Protein AF-A0A0D6LB68-F1 (afdb_monomer)

Solvent-accessible surface area (backbone atoms only — not comparable to full-atom values): 10910 Å² total; per-residue (Å²): 118,50,77,50,75,57,94,91,33,52,32,39,42,41,71,38,68,29,95,78,59,64,41,33,16,32,38,26,36,82,86,69,49,75,79,42,70,30,67,17,51,29,71,49,58,32,35,45,48,99,83,76,41,42,14,41,91,86,65,51,75,58,90,42,82,46,71,43,72,50,76,79,89,69,78,87,80,86,81,80,84,81,85,79,88,78,90,77,79,78,100,60,53,84,71,27,36,71,46,73,70,47,74,68,46,74,51,75,34,85,27,9,40,62,8,44,26,38,32,44,37,52,64,48,55,65,44,93,89,40,70,48,91,76,76,52,64,48,77,47,76,30,41,35,44,47,34,58,84,89,48,90,55,39,33,32,90,69,32,37,81,41,82,54,96,94,42,53,30,26,41,75,50,75,75,77,76,80,78,80,129

pLDDT: mean 79.81, std 14.64, range [41.25, 97.0]

Nearest PDB structures (foldseek):
  8j64-assembly1_B  TM=7.685E-01  e=1.206E+00  Toxoplasma gondii
  1szl-assembly1_A  TM=6.166E-01  e=9.249E-01  Rattus norvegicus
  6h04-as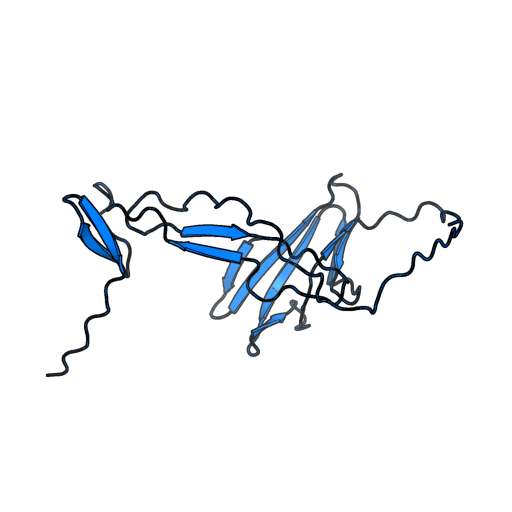sembly1_C  TM=5.044E-01  e=6.377E-01  Homo sapiens
  5fmw-assembly1_A  TM=4.327E-01  e=1.946E+00  Homo sapiens

Mean predicted aligned error: 15.72 Å

Radius of gyration: 23.84 Å; Cα contacts (8 Å, |Δi|>4): 335; chains: 1; bounding box: 72×43×62 Å

Foldseek 3Di:
DDWDDDPHKIKDKDKAFDPVLAFKKFKAALVRDTPWIDGGMTIFMWIQDPVRFTAGPVRHGGDGIDMDTDDDDDDDDDDDDPDDDDDDDDDDQVPWEKDDKDDKDPWPDQAQLPTKIKIFIDIPTPDSPHDYPDDRMDMDGDHFFFDDPPPPGRHDPQWDWDDDPNGTGTDGPPPPDPPPD

Structure (mmCIF, N/CA/C/O backbone):
data_AF-A0A0D6LB68-F1
#
_entry.id   AF-A0A0D6LB68-F1
#
loop_
_atom_site.group_PDB
_atom_site.id
_atom_site.type_symbol
_atom_site.label_atom_id
_atom_site.label_alt_id
_atom_site.label_comp_id
_atom_site.label_asym_id
_atom_site.label_entity_id
_atom_site.label_seq_id
_atom_site.pdbx_PDB_ins_code
_atom_site.Cartn_x
_atom_site.Cartn_y
_atom_site.Cartn_z
_atom_site.occupancy
_atom_site.B_iso_or_equiv
_atom_site.auth_seq_id
_atom_site.auth_comp_id
_atom_site.auth_asym_id
_atom_site.auth_atom_id
_atom_site.pdbx_PDB_model_num
ATOM 1 N N . MET A 1 1 ? 10.064 0.872 0.892 1.00 66.12 1 MET A N 1
ATOM 2 C CA . MET A 1 1 ? 9.041 1.622 0.140 1.00 66.12 1 MET A CA 1
ATOM 3 C C . MET A 1 1 ? 8.087 2.148 1.172 1.00 66.12 1 MET A C 1
ATOM 5 O O . MET A 1 1 ? 7.439 1.342 1.828 1.00 66.12 1 MET A O 1
ATOM 9 N N . ASP A 1 2 ? 8.050 3.463 1.317 1.00 70.12 2 ASP A N 1
ATOM 10 C CA . ASP A 1 2 ? 7.280 4.126 2.362 1.00 70.12 2 ASP A CA 1
ATOM 11 C C . ASP A 1 2 ? 6.237 5.029 1.710 1.00 70.12 2 ASP A C 1
ATOM 13 O O . ASP A 1 2 ? 6.533 5.732 0.744 1.00 70.12 2 ASP A O 1
ATOM 17 N N . THR A 1 3 ? 5.004 4.994 2.209 1.00 75.75 3 THR A N 1
ATOM 18 C CA . THR A 1 3 ? 3.913 5.852 1.729 1.00 75.75 3 THR A CA 1
ATOM 19 C C . THR A 1 3 ? 3.621 6.941 2.745 1.00 75.75 3 THR A C 1
ATOM 21 O O . THR A 1 3 ? 3.482 6.636 3.929 1.00 75.75 3 THR A O 1
ATOM 24 N N . TYR A 1 4 ? 3.473 8.186 2.300 1.00 66.81 4 TYR A N 1
ATOM 25 C CA . TYR A 1 4 ? 3.156 9.318 3.173 1.00 66.81 4 TYR A CA 1
ATOM 26 C C . TYR A 1 4 ? 2.249 10.332 2.470 1.00 66.81 4 TYR A C 1
ATOM 28 O O . TYR A 1 4 ? 2.187 10.377 1.243 1.00 66.81 4 TYR A O 1
ATOM 36 N N . PHE A 1 5 ? 1.542 11.150 3.249 1.00 77.12 5 PHE A N 1
ATOM 37 C CA . PHE A 1 5 ? 0.640 12.181 2.732 1.00 77.12 5 PHE A CA 1
ATOM 38 C C . PHE A 1 5 ? 1.271 13.567 2.863 1.00 77.12 5 PHE A C 1
ATOM 40 O O . PHE A 1 5 ? 1.880 13.878 3.885 1.00 77.12 5 PHE A O 1
ATOM 47 N N . THR A 1 6 ? 1.102 14.395 1.835 1.00 70.75 6 THR A N 1
ATOM 48 C CA . THR A 1 6 ? 1.373 15.840 1.878 1.00 70.75 6 THR A CA 1
ATOM 49 C C . THR A 1 6 ? 0.135 16.552 1.361 1.00 70.75 6 THR A C 1
ATOM 51 O O . THR A 1 6 ? -0.226 16.377 0.196 1.00 70.75 6 THR A O 1
ATOM 54 N N . ASP A 1 7 ? -0.530 17.311 2.228 1.00 77.38 7 ASP A N 1
ATOM 55 C CA . ASP A 1 7 ? -1.842 17.905 1.962 1.00 77.38 7 ASP A CA 1
ATOM 56 C C . ASP A 1 7 ? -2.870 16.845 1.516 1.00 77.38 7 ASP A C 1
ATOM 58 O O . ASP A 1 7 ? -3.251 15.983 2.309 1.00 77.38 7 ASP A O 1
ATOM 62 N N . LEU A 1 8 ? -3.300 16.881 0.251 1.00 71.75 8 LEU A N 1
ATOM 63 C CA . LEU A 1 8 ? -4.235 15.921 -0.352 1.00 71.75 8 LEU A CA 1
ATOM 64 C C . LEU A 1 8 ? -3.544 14.868 -1.235 1.00 71.75 8 LEU A C 1
ATOM 66 O O . LEU A 1 8 ? -4.206 13.967 -1.751 1.00 71.75 8 LEU A O 1
ATOM 70 N N . CYS A 1 9 ? -2.225 14.954 -1.411 1.00 70.75 9 CYS A N 1
ATOM 71 C CA . CYS A 1 9 ? -1.473 14.061 -2.283 1.00 70.75 9 CYS A CA 1
ATOM 72 C C . CYS A 1 9 ? -0.900 12.878 -1.499 1.00 70.75 9 CYS A C 1
ATOM 74 O O . CYS A 1 9 ? -0.235 13.047 -0.472 1.00 70.75 9 CYS A O 1
ATOM 76 N N . ILE A 1 10 ? -1.109 11.667 -2.021 1.00 82.88 10 ILE A N 1
ATOM 77 C CA . ILE A 1 10 ? -0.374 10.480 -1.584 1.00 82.88 10 ILE A CA 1
ATOM 78 C C . ILE A 1 10 ? 0.974 10.430 -2.303 1.00 82.88 10 ILE A C 1
ATOM 80 O O . ILE A 1 10 ? 1.056 10.610 -3.520 1.00 82.88 10 ILE A O 1
ATOM 84 N N . ASN A 1 11 ? 2.029 10.171 -1.540 1.00 82.88 11 ASN A N 1
ATOM 85 C CA . ASN A 1 11 ? 3.384 10.020 -2.037 1.00 82.88 11 ASN A CA 1
ATOM 86 C C . ASN A 1 11 ? 3.916 8.629 -1.711 1.00 82.88 11 ASN A C 1
ATOM 88 O O . ASN A 1 11 ? 3.574 8.032 -0.687 1.00 82.88 11 ASN A O 1
ATOM 92 N N . VAL A 1 12 ? 4.797 8.143 -2.575 1.00 88.38 12 VAL A N 1
ATOM 93 C CA . VAL A 1 12 ? 5.530 6.891 -2.418 1.00 88.38 12 VAL A CA 1
ATOM 94 C C . VAL A 1 12 ? 7.014 7.205 -2.520 1.00 88.38 12 VAL A C 1
ATOM 96 O O . VAL A 1 12 ? 7.481 7.622 -3.577 1.00 88.38 12 VAL A O 1
ATOM 99 N N . ALA A 1 13 ? 7.761 6.954 -1.450 1.00 87.31 13 ALA A N 1
ATOM 100 C CA . ALA A 1 13 ? 9.215 6.939 -1.463 1.00 87.31 13 ALA A CA 1
ATOM 101 C C . ALA A 1 13 ? 9.719 5.540 -1.841 1.00 87.31 13 ALA A C 1
ATOM 103 O O . ALA A 1 13 ? 9.495 4.546 -1.136 1.00 87.31 13 ALA A O 1
ATOM 104 N N . LEU A 1 14 ? 10.412 5.470 -2.970 1.00 89.81 14 LEU A N 1
ATOM 105 C CA . LEU A 1 14 ? 11.081 4.283 -3.479 1.00 89.81 14 LEU A CA 1
ATOM 106 C C . LEU A 1 14 ? 12.570 4.396 -3.196 1.00 89.81 14 LEU A C 1
ATOM 108 O O . LEU A 1 14 ? 13.168 5.441 -3.437 1.00 89.81 14 LEU A O 1
ATOM 112 N N . SER A 1 15 ? 13.161 3.300 -2.738 1.00 91.31 15 SER A N 1
ATOM 113 C CA . SER A 1 15 ? 14.603 3.130 -2.635 1.00 91.31 15 SER A CA 1
ATOM 114 C C . SER A 1 15 ? 15.004 1.866 -3.387 1.00 91.31 15 SER A C 1
ATOM 116 O O . SER A 1 15 ? 14.350 0.827 -3.290 1.00 91.31 15 SER A O 1
ATOM 118 N N . CYS A 1 16 ? 16.060 1.976 -4.180 1.00 88.44 16 CYS A N 1
ATOM 119 C CA . CYS A 1 16 ? 16.649 0.892 -4.951 1.00 88.44 16 CYS A CA 1
ATOM 120 C C . CYS A 1 16 ? 18.121 0.823 -4.574 1.00 88.44 16 CYS A C 1
ATOM 122 O O . CYS A 1 16 ? 18.837 1.805 -4.751 1.00 88.44 16 CYS A O 1
ATOM 124 N N . SER A 1 17 ? 18.554 -0.300 -4.008 1.00 91.06 17 SER A N 1
ATOM 125 C CA . SER A 1 17 ? 19.911 -0.473 -3.496 1.00 91.06 17 SER A CA 1
ATOM 126 C C . SER A 1 17 ? 20.609 -1.671 -4.129 1.00 91.06 17 SER A C 1
ATOM 128 O O . SER A 1 17 ? 20.005 -2.715 -4.378 1.00 91.06 17 SER A O 1
ATOM 130 N N . ALA A 1 18 ? 21.902 -1.504 -4.394 1.00 85.06 18 ALA A N 1
ATOM 131 C CA . ALA A 1 18 ? 22.758 -2.541 -4.931 1.00 85.06 18 ALA A CA 1
ATOM 132 C C . ALA A 1 18 ? 23.044 -3.585 -3.837 1.00 85.06 18 ALA A C 1
ATOM 134 O O . ALA A 1 18 ? 23.372 -3.198 -2.709 1.00 85.06 18 ALA A O 1
ATOM 135 N N . PRO A 1 19 ? 22.992 -4.895 -4.140 1.00 82.38 19 PRO A N 1
ATOM 136 C CA . PRO A 1 19 ? 23.312 -5.938 -3.163 1.00 82.38 19 PRO A CA 1
ATOM 137 C C . PRO A 1 19 ? 24.737 -5.837 -2.598 1.00 82.38 19 PRO A C 1
ATOM 139 O O . PRO A 1 19 ? 24.967 -6.143 -1.431 1.00 82.38 19 PRO A O 1
ATOM 142 N N . ASP A 1 20 ? 25.685 -5.387 -3.420 1.00 82.00 20 ASP A N 1
ATOM 143 C CA . ASP A 1 20 ? 27.101 -5.215 -3.080 1.00 82.00 20 ASP A CA 1
ATOM 144 C C . ASP A 1 20 ? 27.412 -3.851 -2.439 1.00 82.00 20 ASP A C 1
ATOM 146 O O . ASP A 1 20 ? 28.535 -3.619 -1.999 1.00 82.00 20 ASP A O 1
ATOM 150 N N . LYS A 1 21 ? 26.421 -2.949 -2.366 1.00 81.31 21 LYS A N 1
ATOM 151 C CA . LYS A 1 21 ? 26.555 -1.557 -1.902 1.00 81.31 21 LYS A CA 1
ATOM 152 C C . LYS A 1 21 ? 27.603 -0.732 -2.660 1.00 81.31 21 LYS A C 1
ATOM 154 O O . LYS A 1 21 ? 27.998 0.326 -2.177 1.00 81.31 21 LYS A O 1
ATOM 159 N N . THR A 1 22 ? 28.055 -1.198 -3.819 1.00 78.50 22 THR A N 1
ATOM 160 C CA . THR A 1 22 ? 29.119 -0.551 -4.600 1.00 78.50 22 THR A CA 1
ATOM 161 C C . THR A 1 22 ? 28.740 -0.347 -6.053 1.00 78.50 22 THR A C 1
ATOM 163 O O . THR A 1 22 ? 29.232 0.594 -6.669 1.00 78.50 22 THR A O 1
ATOM 166 N N . SER A 1 23 ? 27.867 -1.189 -6.601 1.00 81.25 23 SER A N 1
ATOM 167 C CA . SER A 1 23 ? 27.424 -1.046 -7.979 1.00 81.25 23 SER A CA 1
ATOM 168 C C . SER A 1 23 ? 26.472 0.135 -8.147 1.00 81.25 23 SER A C 1
ATOM 170 O O . SER A 1 23 ? 25.710 0.494 -7.242 1.00 81.25 23 SER A O 1
ATOM 172 N N . ASP A 1 24 ? 26.504 0.728 -9.336 1.00 89.31 24 ASP A N 1
ATOM 173 C CA . ASP A 1 24 ? 25.545 1.751 -9.726 1.00 89.31 24 ASP A CA 1
ATOM 174 C C . ASP A 1 24 ? 24.155 1.128 -9.866 1.00 89.31 24 ASP A C 1
ATOM 176 O O . ASP A 1 24 ? 23.997 -0.008 -10.317 1.00 89.31 24 ASP A O 1
ATOM 180 N N . VAL A 1 25 ? 23.129 1.872 -9.468 1.00 90.94 25 VAL A N 1
ATOM 181 C CA . VAL A 1 25 ? 21.735 1.432 -9.513 1.00 90.94 25 VAL A CA 1
ATOM 182 C C . VAL A 1 25 ? 20.864 2.442 -10.222 1.00 90.94 25 VAL A C 1
ATOM 184 O O . VAL A 1 25 ? 21.068 3.652 -10.122 1.00 90.94 25 VAL A O 1
ATOM 187 N N . ALA A 1 26 ? 19.854 1.926 -10.912 1.00 91.88 26 ALA A N 1
ATOM 188 C CA . ALA A 1 26 ? 18.857 2.713 -11.604 1.00 91.88 26 ALA A CA 1
ATOM 189 C C . ALA A 1 26 ? 17.444 2.258 -11.261 1.00 91.88 26 ALA A C 1
ATOM 191 O O . ALA A 1 26 ? 17.146 1.066 -11.178 1.00 91.88 26 ALA A O 1
ATOM 192 N N . LEU A 1 27 ? 16.559 3.240 -11.151 1.00 90.06 27 LEU A N 1
ATOM 193 C CA . LEU A 1 27 ? 15.126 3.041 -11.270 1.00 90.06 27 LEU A CA 1
ATOM 194 C C . LEU A 1 27 ? 14.743 3.281 -12.726 1.00 90.06 27 LEU A C 1
ATOM 196 O O . LEU A 1 27 ? 14.977 4.366 -13.256 1.00 90.06 27 LEU A O 1
ATOM 200 N N . VAL A 1 28 ? 14.172 2.267 -13.366 1.00 89.69 28 VAL A N 1
ATOM 201 C CA . VAL A 1 28 ? 13.772 2.303 -14.777 1.00 89.69 28 VAL A CA 1
ATOM 202 C C . VAL A 1 28 ? 12.283 2.031 -14.926 1.00 89.69 28 VAL A C 1
ATOM 204 O O . VAL A 1 28 ? 11.701 1.295 -14.125 1.00 89.69 28 VAL A O 1
ATOM 207 N N . ASN A 1 29 ? 11.667 2.623 -15.947 1.00 83.62 29 ASN A N 1
ATOM 208 C CA . ASN A 1 29 ? 10.275 2.337 -16.292 1.00 83.62 29 ASN A CA 1
ATOM 209 C C . ASN A 1 29 ? 10.135 1.169 -17.290 1.00 83.62 29 ASN A C 1
ATOM 211 O O . ASN A 1 29 ? 11.129 0.613 -17.757 1.00 83.62 29 ASN A O 1
ATOM 215 N N . SER A 1 30 ? 8.894 0.807 -17.640 1.00 77.88 30 SER A N 1
ATOM 216 C CA . SER A 1 30 ? 8.569 -0.225 -18.652 1.00 77.88 30 SER A CA 1
ATOM 217 C C . SER A 1 30 ? 9.174 0.049 -20.031 1.00 77.88 30 SER A C 1
ATOM 219 O O . SER A 1 30 ? 9.420 -0.887 -20.786 1.00 77.88 30 SER A O 1
ATOM 221 N N . HIS A 1 31 ? 9.424 1.318 -20.353 1.00 75.06 31 HIS A N 1
ATOM 222 C CA . HIS A 1 31 ? 9.964 1.772 -21.632 1.00 75.06 31 HIS A CA 1
ATOM 223 C C . HIS A 1 31 ? 11.502 1.808 -21.642 1.00 75.06 31 HIS A C 1
ATOM 225 O O . HIS A 1 31 ? 12.100 2.252 -22.619 1.00 75.06 31 HIS A O 1
ATOM 231 N N . GLY A 1 32 ? 12.152 1.381 -20.552 1.00 70.88 32 GLY A N 1
ATOM 232 C CA . GLY A 1 32 ? 13.608 1.417 -20.407 1.00 70.88 32 GLY A CA 1
ATOM 233 C C . GLY A 1 32 ? 14.177 2.808 -20.113 1.00 70.88 32 GLY A C 1
ATOM 234 O O . GLY A 1 32 ? 15.391 2.986 -20.149 1.00 70.88 32 GLY A O 1
ATOM 235 N N . ALA A 1 33 ? 13.338 3.801 -19.807 1.00 79.88 33 ALA A N 1
ATOM 236 C CA . ALA A 1 33 ? 13.806 5.123 -19.414 1.00 79.88 33 ALA A CA 1
ATOM 237 C C . ALA A 1 33 ? 14.323 5.099 -17.971 1.00 79.88 33 ALA A C 1
ATOM 239 O O . ALA A 1 33 ? 13.637 4.628 -17.060 1.00 79.88 33 ALA A O 1
ATOM 240 N N . HIS A 1 34 ? 15.516 5.654 -17.762 1.00 84.50 34 HIS A N 1
ATOM 241 C CA . HIS A 1 34 ? 16.101 5.845 -16.439 1.00 84.50 34 HIS A CA 1
ATOM 242 C C . HIS A 1 34 ? 15.419 7.024 -15.737 1.00 84.50 34 HIS A C 1
ATOM 244 O O . HIS A 1 34 ? 15.579 8.174 -16.137 1.00 84.50 34 HIS A O 1
ATOM 250 N N . LEU A 1 35 ? 14.651 6.730 -14.690 1.00 88.56 35 LEU A N 1
ATOM 251 C CA . LEU A 1 35 ? 13.940 7.721 -13.881 1.00 88.56 35 LEU A CA 1
ATOM 252 C C . LEU A 1 35 ? 14.845 8.339 -12.811 1.00 88.56 35 LEU A C 1
ATOM 254 O O . LEU A 1 35 ? 14.721 9.520 -12.501 1.00 88.56 35 LEU A O 1
ATOM 258 N N . ALA A 1 36 ? 15.747 7.539 -12.242 1.00 89.38 36 ALA A N 1
ATOM 259 C CA . ALA A 1 36 ? 16.767 7.990 -11.302 1.00 89.38 36 ALA A CA 1
ATOM 260 C C . ALA A 1 36 ? 17.961 7.029 -11.331 1.00 89.38 36 ALA A C 1
ATOM 262 O O . ALA A 1 36 ? 17.770 5.825 -11.509 1.00 89.38 36 ALA A O 1
ATOM 263 N N . MET A 1 37 ? 19.177 7.543 -11.127 1.00 89.81 37 MET A N 1
ATOM 264 C CA . MET A 1 37 ? 20.397 6.734 -11.022 1.00 89.81 37 MET A CA 1
ATOM 265 C C . MET A 1 37 ? 21.317 7.275 -9.929 1.00 89.81 37 MET A C 1
ATOM 267 O O . MET A 1 37 ? 21.443 8.490 -9.784 1.00 89.81 37 MET A O 1
ATOM 271 N N . ALA A 1 38 ? 21.963 6.384 -9.181 1.00 88.81 38 ALA A N 1
ATOM 272 C CA . ALA A 1 38 ? 22.982 6.743 -8.197 1.00 88.81 38 ALA A CA 1
ATOM 273 C C . ALA A 1 38 ? 23.911 5.557 -7.905 1.00 88.81 38 ALA A C 1
ATOM 275 O O . ALA A 1 38 ? 23.562 4.403 -8.159 1.00 88.81 38 ALA A O 1
ATOM 276 N N . ALA A 1 39 ? 25.074 5.841 -7.321 1.00 88.75 39 ALA A N 1
ATOM 277 C CA . ALA A 1 39 ? 25.959 4.808 -6.799 1.00 88.75 39 ALA A CA 1
ATOM 278 C C . ALA A 1 39 ? 25.347 4.171 -5.544 1.00 88.75 39 ALA A C 1
ATOM 280 O O . ALA A 1 39 ? 24.904 4.886 -4.643 1.00 88.75 39 ALA A O 1
ATOM 281 N N . ALA A 1 40 ? 25.362 2.837 -5.471 1.00 86.62 40 ALA A N 1
ATOM 282 C CA . ALA A 1 40 ? 24.914 2.007 -4.350 1.00 86.62 40 ALA A CA 1
ATOM 283 C C . ALA A 1 40 ? 23.426 2.083 -3.975 1.00 86.62 40 ALA A C 1
ATOM 285 O O . ALA A 1 40 ? 22.817 1.049 -3.717 1.00 86.62 40 ALA A O 1
ATOM 286 N N . THR A 1 41 ? 22.819 3.262 -3.857 1.00 90.31 41 THR A N 1
ATOM 28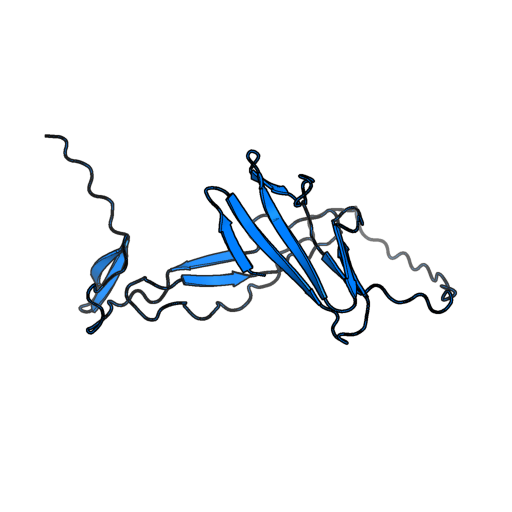7 C CA . THR A 1 41 ? 21.398 3.425 -3.527 1.00 90.31 41 THR A CA 1
ATOM 288 C C . THR A 1 41 ? 20.832 4.668 -4.190 1.00 90.31 41 THR A C 1
ATOM 290 O O . THR A 1 41 ? 21.375 5.758 -4.039 1.00 90.31 41 THR A O 1
ATOM 293 N N . VAL A 1 42 ? 19.702 4.509 -4.875 1.00 93.69 42 VAL A N 1
ATOM 294 C CA . VAL A 1 42 ? 18.942 5.601 -5.478 1.00 93.69 42 VAL A CA 1
ATOM 295 C C . VAL A 1 42 ? 17.552 5.684 -4.861 1.00 93.69 42 VAL A C 1
ATOM 297 O O . VAL A 1 42 ? 16.891 4.663 -4.658 1.00 93.69 42 VAL A O 1
ATOM 300 N N . ASN A 1 43 ? 17.107 6.909 -4.587 1.00 92.38 43 ASN A N 1
ATOM 301 C CA . ASN A 1 43 ? 15.778 7.191 -4.061 1.00 92.38 43 ASN A CA 1
ATOM 302 C C . ASN A 1 43 ? 14.957 7.977 -5.088 1.00 92.38 43 ASN A C 1
ATOM 304 O O . ASN A 1 43 ? 15.482 8.871 -5.750 1.00 92.38 43 ASN A O 1
ATOM 308 N N . LEU A 1 44 ? 13.667 7.668 -5.192 1.00 91.69 44 LEU A N 1
ATOM 309 C CA . LEU A 1 44 ? 12.713 8.391 -6.030 1.00 91.69 44 LEU A CA 1
ATOM 310 C C . LEU A 1 44 ? 11.385 8.519 -5.294 1.00 91.69 44 LEU A C 1
ATOM 312 O O . LEU A 1 44 ? 10.834 7.522 -4.830 1.00 91.69 44 LEU A O 1
ATOM 316 N N . THR A 1 45 ? 10.851 9.733 -5.236 1.00 91.06 45 THR A N 1
ATOM 317 C CA . THR A 1 45 ? 9.495 9.969 -4.744 1.00 91.06 45 THR A CA 1
ATOM 318 C C . THR A 1 45 ? 8.547 10.098 -5.924 1.00 91.06 45 THR A C 1
ATOM 320 O O . THR A 1 45 ? 8.791 10.897 -6.830 1.00 91.06 45 THR A O 1
ATOM 323 N N . LEU A 1 46 ? 7.461 9.329 -5.894 1.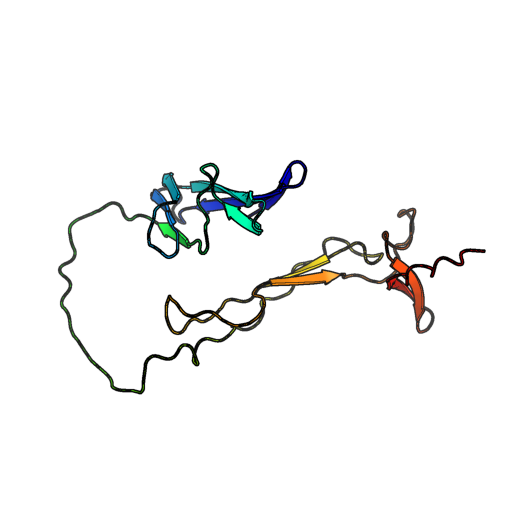00 91.88 46 LEU A N 1
ATOM 324 C CA . LEU A 1 46 ? 6.320 9.527 -6.778 1.00 91.88 46 LEU A CA 1
ATOM 325 C C . LEU A 1 46 ? 5.181 10.185 -6.016 1.00 91.88 46 LEU A C 1
ATOM 327 O O . LEU A 1 46 ? 4.905 9.810 -4.876 1.00 91.88 46 LEU A O 1
ATOM 331 N N . SER A 1 47 ? 4.484 11.096 -6.678 1.00 90.50 47 SER A N 1
ATOM 332 C CA . SER A 1 47 ? 3.293 11.758 -6.149 1.00 90.50 47 SER A CA 1
ATOM 333 C C . SER A 1 47 ? 2.086 11.401 -7.008 1.00 90.50 47 SER A C 1
ATOM 335 O O . SER A 1 47 ? 2.213 11.231 -8.218 1.00 90.50 47 SER A O 1
ATOM 337 N N . CYS A 1 48 ? 0.910 11.268 -6.402 1.00 84.25 48 CYS A N 1
ATOM 338 C CA . CYS A 1 48 ? -0.334 11.151 -7.157 1.00 84.25 48 CYS A CA 1
ATOM 339 C C . CYS A 1 48 ? -0.756 12.526 -7.690 1.00 84.25 48 CYS A C 1
ATOM 341 O O . CYS A 1 48 ? -0.813 13.485 -6.923 1.00 84.25 48 CYS A O 1
ATOM 343 N N . ASN A 1 49 ? -1.076 12.620 -8.981 1.00 82.50 49 ASN A N 1
ATOM 344 C CA . ASN A 1 49 ? -1.641 13.834 -9.579 1.00 82.50 49 ASN A CA 1
ATOM 345 C C . ASN A 1 49 ? -3.184 13.815 -9.629 1.00 82.50 49 ASN A C 1
ATOM 347 O O . ASN A 1 49 ? -3.815 12.806 -9.308 1.00 82.50 49 ASN A O 1
ATOM 351 N N . ASP A 1 50 ? -3.786 14.904 -10.121 1.00 81.31 50 ASP A N 1
ATOM 352 C CA . ASP A 1 50 ? -5.248 15.075 -10.263 1.00 81.31 50 ASP A CA 1
ATOM 353 C C . ASP A 1 50 ? -5.921 14.043 -11.184 1.00 81.31 50 ASP A C 1
ATOM 355 O O . ASP A 1 50 ? -7.140 13.883 -11.174 1.00 81.31 50 ASP A O 1
ATOM 359 N N . LYS A 1 51 ? -5.136 13.332 -12.002 1.00 77.19 51 LYS A N 1
ATOM 360 C CA . LYS A 1 51 ? -5.606 12.269 -12.903 1.00 77.19 51 LYS A CA 1
ATOM 361 C C . LYS A 1 51 ? -5.417 10.869 -12.312 1.00 77.19 51 LYS A C 1
ATOM 363 O O . LYS A 1 51 ? -5.549 9.891 -13.041 1.00 77.19 51 LYS A O 1
ATOM 368 N N . ALA A 1 52 ? -5.107 10.774 -11.018 1.00 78.94 52 ALA A N 1
ATOM 369 C CA . ALA A 1 52 ? -4.826 9.528 -10.310 1.00 78.94 52 ALA A CA 1
ATOM 370 C C . ALA A 1 52 ? -3.643 8.723 -10.890 1.00 78.94 52 ALA A C 1
ATOM 372 O O . ALA A 1 52 ? -3.606 7.497 -10.785 1.00 78.94 52 ALA A O 1
ATOM 373 N N . TYR A 1 53 ? -2.658 9.406 -11.487 1.00 83.62 53 TYR A N 1
ATOM 374 C CA . TYR A 1 53 ? -1.410 8.793 -11.941 1.00 83.62 53 TYR A CA 1
ATOM 375 C C . TYR A 1 53 ? -0.280 9.034 -10.947 1.00 83.62 53 TYR A C 1
ATOM 377 O O . TYR A 1 53 ? -0.146 10.131 -10.400 1.00 83.62 53 TYR A O 1
ATOM 385 N N . TRP A 1 54 ? 0.581 8.028 -10.789 1.00 87.81 54 TRP A N 1
ATOM 386 C CA . TRP A 1 54 ? 1.886 8.210 -10.167 1.00 87.81 54 TRP A CA 1
ATOM 387 C C . TRP A 1 54 ? 2.773 9.014 -11.105 1.00 87.81 54 TRP A C 1
ATOM 389 O O . TRP A 1 54 ? 3.016 8.600 -12.238 1.00 87.81 54 TRP A O 1
ATOM 399 N N . VAL A 1 55 ? 3.250 10.161 -10.636 1.00 90.44 55 VAL A N 1
ATOM 400 C CA . VAL A 1 55 ? 4.153 11.026 -11.388 1.00 90.44 55 VAL A CA 1
ATOM 401 C C . VAL A 1 55 ? 5.467 11.234 -10.652 1.00 90.44 55 VAL A C 1
ATOM 403 O O . VAL A 1 55 ? 5.512 11.234 -9.423 1.00 90.44 55 VAL A O 1
ATOM 406 N N . THR A 1 56 ? 6.544 11.425 -11.410 1.00 88.94 56 THR A N 1
ATOM 407 C CA . THR A 1 56 ? 7.817 11.928 -10.878 1.00 88.94 56 THR A CA 1
ATOM 408 C C . TH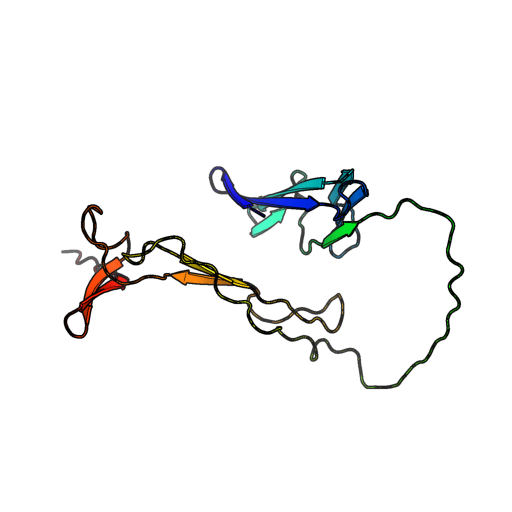R A 1 56 ? 7.674 13.378 -10.404 1.00 88.94 56 THR A C 1
ATOM 410 O O . THR A 1 56 ? 6.694 14.057 -10.715 1.00 88.94 56 THR A O 1
ATOM 413 N N . SER A 1 57 ? 8.700 13.910 -9.732 1.00 83.06 57 SER A N 1
ATOM 414 C CA . SER A 1 57 ? 8.786 15.341 -9.393 1.00 83.06 57 SER A CA 1
ATOM 415 C C . SER A 1 57 ? 8.703 16.272 -10.611 1.00 83.06 57 SER A C 1
ATOM 417 O O . SER A 1 57 ? 8.326 17.432 -10.476 1.00 83.06 57 SER A O 1
ATOM 419 N N . THR A 1 58 ? 9.021 15.769 -11.807 1.00 82.69 58 THR A N 1
ATOM 420 C CA . THR A 1 58 ? 8.905 16.496 -13.079 1.00 82.69 58 THR A CA 1
ATOM 421 C C . THR A 1 58 ? 7.524 16.368 -13.732 1.00 82.69 58 THR A C 1
ATOM 423 O O . THR A 1 58 ? 7.315 16.919 -14.808 1.00 82.69 58 THR A O 1
ATOM 426 N N . GLY A 1 59 ? 6.583 15.639 -13.121 1.00 81.62 59 GLY A N 1
ATOM 427 C CA . GLY A 1 59 ? 5.223 15.446 -13.634 1.00 81.62 59 GLY A CA 1
ATOM 428 C C . GLY A 1 59 ? 5.071 14.320 -14.664 1.00 81.62 59 GLY A C 1
ATOM 429 O O . GLY A 1 59 ? 3.981 14.138 -15.208 1.00 81.62 59 GLY A O 1
ATOM 430 N N . SER A 1 60 ? 6.126 13.545 -14.931 1.00 84.19 60 SER A N 1
ATOM 431 C CA . SER A 1 60 ? 6.073 12.423 -15.873 1.00 84.19 60 SER A CA 1
ATOM 432 C C . SER A 1 60 ? 5.333 11.246 -15.250 1.00 84.19 60 SER A C 1
ATOM 434 O O . SER A 1 60 ? 5.722 10.782 -14.180 1.00 84.19 60 SER A O 1
ATOM 436 N N . ALA A 1 61 ? 4.293 10.746 -15.921 1.00 84.81 61 ALA A N 1
ATOM 437 C CA . ALA A 1 61 ? 3.559 9.569 -15.468 1.00 84.81 61 ALA A CA 1
ATOM 438 C C . ALA A 1 61 ? 4.435 8.310 -15.523 1.00 84.81 61 ALA A C 1
ATOM 440 O O . ALA A 1 61 ? 5.171 8.094 -16.489 1.00 84.81 61 ALA A O 1
ATOM 441 N N . VAL A 1 62 ? 4.334 7.480 -14.487 1.00 85.56 62 VAL A N 1
ATOM 442 C CA . VAL A 1 62 ? 5.065 6.221 -14.348 1.00 85.56 62 VAL A CA 1
ATOM 443 C C . VAL A 1 62 ? 4.062 5.087 -14.166 1.00 85.56 62 VAL A C 1
ATOM 445 O O . VAL A 1 62 ? 3.254 5.092 -13.242 1.00 85.56 62 VAL A O 1
ATOM 448 N N . ASP A 1 63 ? 4.116 4.119 -15.070 1.00 78.56 63 ASP A N 1
ATOM 449 C CA . ASP A 1 63 ? 3.224 2.960 -15.154 1.00 78.56 63 ASP A CA 1
ATOM 450 C C . ASP A 1 63 ? 3.858 1.695 -14.548 1.00 78.56 63 ASP A C 1
ATOM 452 O O . ASP A 1 63 ? 3.177 0.882 -13.928 1.00 78.56 63 ASP A O 1
ATOM 456 N N . HIS A 1 64 ? 5.177 1.552 -14.693 1.00 82.38 64 HIS A N 1
ATOM 457 C CA . HIS A 1 64 ? 5.968 0.438 -14.183 1.00 82.38 64 HIS A CA 1
ATOM 458 C C . HIS A 1 64 ? 7.301 0.937 -13.637 1.00 82.38 64 HIS A C 1
ATOM 460 O O . HIS A 1 64 ? 7.887 1.871 -14.177 1.00 82.38 64 HIS A O 1
ATOM 466 N N . LEU A 1 65 ? 7.802 0.272 -12.596 1.00 89.06 65 LEU A N 1
ATOM 467 C CA . LEU A 1 65 ? 9.096 0.557 -11.984 1.00 89.06 65 LEU A CA 1
ATOM 468 C C . LEU A 1 65 ? 9.872 -0.731 -11.769 1.00 89.06 65 LEU A C 1
ATOM 470 O O . LEU A 1 65 ? 9.353 -1.700 -11.220 1.00 89.06 65 LEU A O 1
ATOM 474 N N . SER A 1 66 ? 11.130 -0.719 -12.186 1.00 88.25 66 SER A N 1
ATOM 475 C CA . SER A 1 66 ? 12.101 -1.770 -11.908 1.00 88.25 66 SER A CA 1
ATOM 476 C C . SER A 1 66 ? 13.361 -1.157 -11.312 1.00 88.25 66 SER A C 1
ATOM 478 O O . SER A 1 66 ? 13.785 -0.073 -11.707 1.00 88.25 66 SER A O 1
ATOM 480 N N . CYS A 1 67 ? 13.948 -1.857 -10.347 1.00 88.94 67 CYS A N 1
ATOM 481 C CA . CYS A 1 67 ? 15.250 -1.539 -9.776 1.00 88.94 67 CYS A CA 1
ATOM 482 C C . CYS A 1 67 ? 16.294 -2.418 -10.467 1.00 88.94 67 CYS A C 1
ATOM 484 O O . CYS A 1 67 ? 16.167 -3.643 -10.453 1.00 88.94 67 CYS A O 1
ATOM 486 N N . GLY A 1 68 ? 17.289 -1.802 -11.099 1.00 85.81 68 GLY A N 1
ATOM 487 C CA . GLY A 1 68 ? 18.343 -2.495 -11.834 1.00 85.81 68 GLY A CA 1
ATOM 488 C C . GLY A 1 68 ? 19.727 -2.079 -11.358 1.00 85.81 68 GLY A C 1
ATOM 489 O O . GLY A 1 68 ? 19.952 -0.912 -11.045 1.00 85.81 68 GLY A O 1
ATOM 490 N N . VAL A 1 69 ? 20.657 -3.033 -11.331 1.00 86.38 69 VAL A N 1
ATOM 491 C CA . VAL A 1 69 ? 22.086 -2.759 -11.150 1.00 86.38 69 VAL A CA 1
ATOM 492 C C . VAL A 1 69 ? 22.690 -2.474 -12.523 1.00 86.38 69 VAL A C 1
ATOM 494 O O . VAL A 1 69 ? 22.544 -3.279 -13.444 1.00 86.38 69 VAL A O 1
ATOM 497 N N . ILE A 1 70 ? 23.361 -1.337 -12.670 1.00 78.31 70 ILE A N 1
ATOM 498 C CA . ILE A 1 70 ? 24.119 -0.995 -13.869 1.00 78.31 70 ILE A CA 1
ATOM 499 C C . ILE A 1 70 ? 25.496 -1.636 -13.716 1.00 78.31 70 ILE A C 1
ATOM 501 O O . ILE A 1 70 ? 26.298 -1.232 -12.873 1.00 78.31 70 ILE A O 1
ATOM 505 N N . GLN A 1 71 ? 25.781 -2.658 -14.523 1.00 62.75 71 GLN A N 1
ATOM 506 C CA . GLN A 1 71 ? 27.131 -3.202 -14.570 1.00 62.75 71 GLN A CA 1
ATOM 507 C C . GLN A 1 71 ? 28.065 -2.178 -15.210 1.00 62.75 71 GLN A C 1
ATOM 509 O O . GLN A 1 71 ? 27.819 -1.690 -16.314 1.00 62.75 71 GLN A O 1
ATOM 514 N N . LYS A 1 72 ? 29.157 -1.864 -14.513 1.00 58.62 72 LYS A N 1
ATOM 515 C CA . LYS A 1 72 ? 30.246 -1.061 -15.061 1.00 58.62 72 LYS A CA 1
ATOM 516 C C . LYS A 1 72 ? 30.827 -1.828 -16.249 1.00 58.62 72 LYS A C 1
ATOM 518 O O . LYS A 1 72 ? 31.364 -2.919 -16.060 1.00 58.62 72 LYS A O 1
ATOM 523 N N . ALA A 1 73 ? 30.663 -1.289 -17.457 1.00 46.88 73 ALA A N 1
ATOM 524 C CA . ALA A 1 73 ? 31.090 -1.935 -18.693 1.00 46.88 73 ALA A CA 1
ATOM 525 C C . ALA A 1 73 ? 32.561 -2.372 -18.587 1.00 46.88 73 ALA A C 1
ATOM 527 O O . ALA A 1 73 ? 33.474 -1.550 -18.587 1.00 46.88 73 ALA A O 1
ATOM 528 N N . THR A 1 74 ? 32.765 -3.679 -18.469 1.00 47.09 74 THR A N 1
ATOM 529 C CA . THR A 1 74 ? 34.052 -4.353 -18.627 1.00 47.09 74 THR A CA 1
ATOM 530 C C . THR A 1 74 ? 33.861 -5.200 -19.875 1.00 47.09 74 THR A C 1
ATOM 532 O O . THR A 1 74 ? 32.956 -6.020 -19.848 1.00 47.09 74 THR A O 1
ATOM 535 N N . GLU A 1 75 ? 34.598 -4.880 -20.948 1.00 49.06 75 GLU A N 1
ATOM 536 C CA . GLU A 1 75 ? 34.630 -5.458 -22.31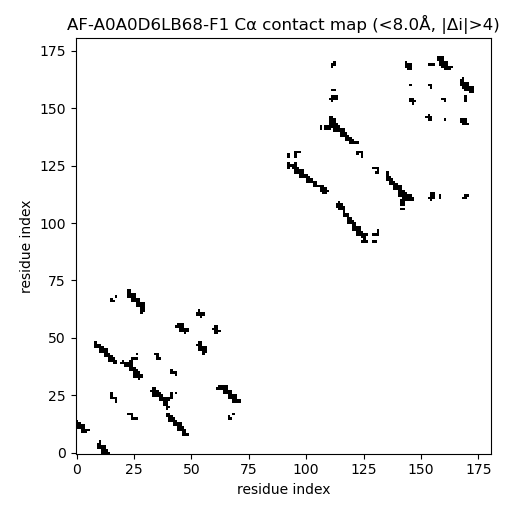5 1.00 49.06 75 GLU A CA 1
ATOM 537 C C . GLU A 1 75 ? 33.450 -6.322 -22.835 1.00 49.06 75 GLU A C 1
ATOM 539 O O . GLU A 1 75 ? 32.950 -7.221 -22.165 1.00 49.06 75 GLU A O 1
ATOM 544 N N . PRO A 1 76 ? 33.033 -6.140 -24.104 1.00 47.78 76 PRO A N 1
ATOM 545 C CA . PRO A 1 76 ? 31.862 -6.818 -24.655 1.00 47.78 76 PRO A CA 1
ATOM 546 C C . PRO A 1 76 ? 32.008 -8.354 -24.647 1.00 47.78 76 PRO A C 1
ATOM 548 O O . PRO A 1 76 ? 32.956 -8.881 -25.235 1.00 47.78 76 PRO A O 1
ATOM 551 N N . PRO A 1 77 ? 31.048 -9.111 -24.082 1.00 48.72 77 PRO A N 1
ATOM 552 C CA . PRO A 1 77 ? 30.983 -10.547 -24.299 1.00 48.72 77 PRO A CA 1
ATOM 553 C C . PRO A 1 77 ? 30.502 -10.833 -25.731 1.00 48.72 77 PRO A C 1
ATOM 555 O O . PRO A 1 77 ? 29.440 -10.378 -26.157 1.00 48.72 77 PRO A O 1
ATOM 558 N N . LYS A 1 78 ? 31.287 -11.611 -26.484 1.00 44.88 78 LYS A N 1
ATOM 559 C CA . LYS A 1 78 ? 30.905 -12.192 -27.781 1.00 44.88 78 LYS A CA 1
ATOM 560 C C . LYS A 1 78 ? 29.782 -13.213 -27.551 1.00 44.88 78 LYS A C 1
ATOM 562 O O . LYS A 1 78 ? 30.038 -14.313 -27.072 1.00 44.88 78 LYS A O 1
ATOM 567 N N . ILE A 1 79 ? 28.541 -12.843 -27.860 1.00 57.03 79 ILE A N 1
ATOM 568 C CA . ILE A 1 79 ? 27.369 -13.720 -27.722 1.00 57.03 79 ILE A CA 1
ATOM 569 C C . ILE A 1 79 ? 27.285 -14.631 -28.954 1.00 57.03 79 ILE A C 1
ATOM 571 O O . ILE A 1 79 ? 26.999 -14.168 -30.056 1.00 57.03 79 ILE A O 1
ATOM 575 N N . GLU A 1 80 ? 27.527 -15.930 -28.771 1.00 48.22 80 GLU A N 1
ATOM 576 C CA . GLU A 1 80 ? 27.242 -16.959 -29.776 1.00 48.22 80 GLU A CA 1
ATOM 577 C C . GLU A 1 80 ? 25.758 -17.342 -29.713 1.00 48.22 80 GLU A C 1
ATOM 579 O O . GLU A 1 80 ? 25.260 -17.913 -28.743 1.00 48.22 80 GLU A O 1
ATOM 584 N N . THR A 1 81 ? 25.028 -16.976 -30.763 1.00 41.47 81 THR A N 1
ATOM 585 C CA . THR A 1 81 ? 23.595 -17.222 -30.911 1.00 41.47 81 THR A CA 1
ATOM 586 C C . THR A 1 81 ? 23.345 -18.673 -31.328 1.00 41.47 81 THR A C 1
ATOM 588 O O . THR A 1 81 ? 23.389 -18.996 -32.512 1.00 41.47 81 THR A O 1
ATOM 591 N N . THR A 1 82 ? 23.033 -19.560 -30.379 1.00 43.34 82 THR A N 1
ATOM 592 C CA . THR A 1 82 ? 22.406 -20.852 -30.711 1.00 43.34 82 THR A CA 1
ATOM 593 C C . THR A 1 82 ? 20.896 -20.715 -30.585 1.00 43.34 82 THR A C 1
ATOM 595 O O . THR A 1 82 ? 20.317 -20.792 -29.504 1.00 43.34 82 THR A O 1
ATOM 598 N N . THR A 1 83 ? 20.264 -20.472 -31.727 1.00 45.69 83 THR A N 1
ATOM 599 C CA . THR A 1 83 ? 18.815 -20.371 -31.869 1.00 45.69 83 THR A CA 1
ATOM 600 C C . THR A 1 83 ? 18.212 -21.773 -31.902 1.00 45.69 83 THR A C 1
ATOM 602 O O . THR A 1 83 ? 18.337 -22.476 -32.903 1.00 45.69 83 THR A O 1
ATOM 605 N N . LYS A 1 84 ? 17.528 -22.180 -30.830 1.00 46.94 84 LYS A N 1
ATOM 606 C CA . LYS A 1 84 ? 16.620 -23.332 -30.850 1.00 46.94 84 LYS A CA 1
ATOM 607 C C . LYS A 1 84 ? 15.190 -22.806 -30.746 1.00 46.94 84 LYS A C 1
ATOM 609 O O . LYS A 1 84 ? 14.728 -22.469 -29.662 1.00 46.94 84 LYS A O 1
ATOM 614 N N . PHE A 1 85 ? 14.517 -22.681 -31.888 1.00 56.31 85 PHE A N 1
ATOM 615 C CA . PHE A 1 85 ? 13.083 -22.405 -31.936 1.00 56.31 85 PHE A CA 1
ATOM 616 C C . PHE A 1 85 ? 12.330 -23.709 -31.685 1.00 56.31 85 PHE A C 1
ATOM 618 O O . PHE A 1 85 ? 12.341 -24.606 -32.525 1.00 56.31 85 PHE A O 1
ATOM 625 N N . GLU A 1 86 ? 11.690 -23.810 -30.526 1.00 57.09 86 GLU A N 1
ATOM 626 C CA . GLU A 1 86 ? 10.712 -24.854 -30.242 1.00 57.09 86 GLU A CA 1
ATOM 627 C C . GLU A 1 86 ? 9.315 -24.255 -30.440 1.00 57.09 86 GLU A C 1
ATOM 629 O O . GLU A 1 86 ? 8.963 -23.216 -29.882 1.00 57.09 86 GLU A O 1
ATOM 634 N N . THR A 1 87 ? 8.558 -24.865 -31.346 1.00 55.38 87 THR A N 1
ATOM 635 C CA . THR A 1 87 ? 7.233 -24.429 -31.782 1.00 55.38 87 THR A CA 1
ATOM 636 C C . THR A 1 87 ? 6.191 -24.688 -30.697 1.00 55.38 87 THR A C 1
ATOM 638 O O . THR A 1 87 ? 5.993 -25.835 -30.307 1.00 55.38 87 THR A O 1
ATOM 641 N N . THR A 1 88 ? 5.444 -23.668 -30.265 1.00 43.66 88 THR A N 1
ATOM 642 C CA . THR A 1 88 ? 4.052 -23.844 -29.803 1.00 43.66 88 THR A CA 1
ATOM 643 C C . THR A 1 88 ? 3.288 -22.513 -29.817 1.00 43.66 88 THR A C 1
ATOM 645 O O . THR A 1 88 ? 3.729 -21.534 -29.229 1.00 43.66 88 THR A O 1
ATOM 648 N N . THR A 1 89 ? 2.172 -22.522 -30.553 1.00 53.78 89 THR A N 1
ATOM 649 C CA . THR A 1 89 ? 0.937 -21.715 -30.448 1.00 53.78 89 THR A CA 1
ATOM 650 C C . THR A 1 89 ? 1.035 -20.243 -30.008 1.00 53.78 89 THR A C 1
ATOM 652 O O . THR A 1 89 ? 1.360 -19.952 -28.866 1.00 53.78 89 THR A O 1
ATOM 655 N N . GLU A 1 90 ? 0.657 -19.342 -30.925 1.00 59.38 90 GLU A N 1
ATOM 656 C CA . GLU A 1 90 ? 0.251 -17.927 -30.774 1.00 59.38 90 GLU A CA 1
ATOM 657 C C . GLU A 1 90 ? 0.587 -17.164 -29.465 1.00 59.38 90 GLU A C 1
ATOM 659 O O . GLU A 1 90 ? 0.136 -17.523 -28.371 1.00 59.38 90 GLU A O 1
ATOM 664 N N . PRO A 1 91 ? 1.285 -16.018 -29.568 1.00 59.47 91 PRO A N 1
ATOM 665 C CA . PRO A 1 91 ? 1.576 -15.119 -28.465 1.00 59.47 91 PRO A CA 1
ATOM 666 C C . PRO A 1 91 ? 0.400 -14.541 -27.653 1.00 59.47 91 PRO A C 1
ATOM 668 O O . PRO A 1 91 ? 0.113 -13.356 -27.742 1.00 59.47 91 PRO A O 1
ATOM 671 N N . SER A 1 92 ? -0.173 -15.294 -26.711 1.00 76.25 92 SER A N 1
ATOM 672 C CA . SER A 1 92 ? -1.216 -14.769 -25.806 1.00 76.25 92 SER A CA 1
ATOM 673 C C . SER A 1 92 ? -0.737 -14.486 -24.371 1.00 76.25 92 SER A C 1
ATOM 675 O O . SER A 1 92 ? 0.082 -15.219 -23.812 1.00 76.25 92 SER A O 1
ATOM 677 N N . CYS A 1 93 ? -1.300 -13.448 -23.738 1.00 77.44 93 CYS A N 1
ATOM 678 C CA . CYS A 1 93 ? -1.172 -13.184 -22.298 1.00 77.44 93 CYS A CA 1
ATOM 679 C C . CYS A 1 93 ? -1.942 -14.180 -21.417 1.00 77.44 93 CYS A C 1
ATOM 681 O O . CYS A 1 93 ? -1.830 -14.111 -20.196 1.00 77.44 93 CYS A O 1
ATOM 683 N N . ALA A 1 94 ? -2.678 -15.126 -22.011 1.00 83.56 94 ALA A N 1
ATOM 684 C CA . ALA A 1 94 ? -3.490 -16.117 -21.303 1.00 83.56 94 ALA A CA 1
ATOM 685 C C . ALA A 1 94 ? -2.707 -16.982 -20.298 1.00 83.56 94 ALA A C 1
ATOM 687 O O . ALA A 1 94 ? -3.294 -17.527 -19.369 1.00 83.56 94 ALA A O 1
ATOM 688 N N . SER A 1 95 ? -1.388 -17.112 -20.460 1.00 83.44 95 SER A N 1
ATOM 689 C CA . SER A 1 95 ? -0.524 -17.839 -19.524 1.00 83.44 95 SER A CA 1
ATOM 690 C C . SER A 1 95 ? 0.001 -16.986 -18.361 1.00 83.44 95 SER A C 1
ATOM 692 O O . SER A 1 95 ? 0.664 -17.528 -17.475 1.00 83.44 95 SER A O 1
ATOM 694 N N . SER A 1 96 ? -0.299 -15.682 -18.323 1.00 84.31 96 SER A N 1
ATOM 695 C CA . SER A 1 96 ? 0.030 -14.825 -17.182 1.00 84.31 96 SER A CA 1
ATOM 696 C C . SER A 1 96 ? -0.894 -15.131 -16.013 1.00 84.31 96 SER A C 1
ATOM 698 O O . SER A 1 96 ? -2.116 -15.077 -16.140 1.00 84.31 96 SER A O 1
ATOM 700 N N . LYS A 1 97 ? -0.317 -15.447 -14.856 1.00 88.88 97 LYS A N 1
ATOM 701 C CA . LYS A 1 97 ? -1.086 -15.835 -13.672 1.00 88.88 97 LYS A CA 1
ATOM 702 C C . LYS A 1 97 ? -0.484 -15.274 -12.403 1.00 88.88 97 LYS A C 1
ATOM 704 O O . LYS A 1 97 ? 0.708 -14.983 -12.320 1.00 88.88 97 LYS A O 1
ATOM 709 N N . TRP A 1 98 ? -1.320 -15.144 -11.390 1.00 86.81 98 TRP A N 1
ATOM 710 C CA . TRP A 1 98 ? -0.848 -14.810 -10.062 1.00 86.81 98 TRP A CA 1
ATOM 711 C C . TRP A 1 98 ? -0.034 -15.963 -9.478 1.00 86.81 98 TRP A C 1
ATOM 713 O O . TRP A 1 98 ? -0.455 -17.117 -9.531 1.00 86.81 98 TRP A O 1
ATOM 723 N N . ALA A 1 99 ? 1.117 -15.634 -8.897 1.00 82.88 99 ALA A N 1
ATOM 724 C CA . ALA A 1 99 ? 1.758 -16.514 -7.936 1.00 82.88 99 ALA A CA 1
ATOM 725 C C . ALA A 1 99 ? 0.870 -16.662 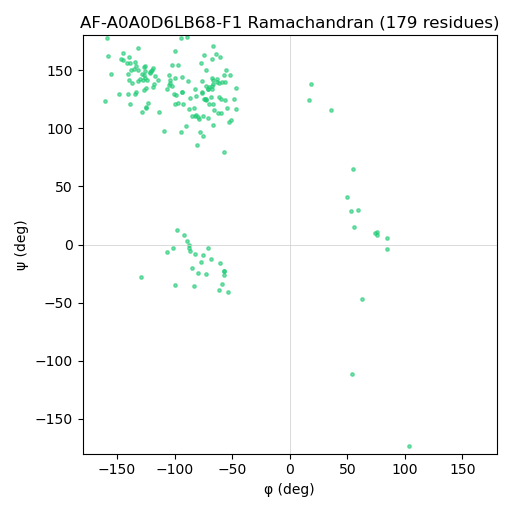-6.691 1.00 82.88 99 ALA A C 1
ATOM 727 O O . ALA A 1 99 ? -0.020 -15.839 -6.442 1.00 82.88 99 ALA A O 1
ATOM 728 N N . GLU A 1 100 ? 1.166 -17.681 -5.886 1.00 85.69 100 GLU A N 1
ATOM 729 C CA . GLU A 1 100 ? 0.599 -17.811 -4.547 1.00 85.69 100 GLU A CA 1
ATOM 730 C C . GLU A 1 100 ? 0.801 -16.524 -3.741 1.00 85.69 100 GLU A C 1
ATOM 732 O O . GLU A 1 100 ? 1.810 -15.814 -3.875 1.00 85.69 100 GLU A O 1
ATOM 737 N N . TRP A 1 101 ? -0.181 -16.224 -2.896 1.00 85.38 101 TRP A N 1
ATOM 738 C CA . TRP A 1 101 ? -0.054 -15.127 -1.953 1.00 85.38 101 TRP A CA 1
ATOM 739 C C . TRP A 1 101 ? 1.114 -15.386 -1.008 1.00 85.38 101 TRP A C 1
ATOM 741 O O . TRP A 1 101 ? 1.315 -16.494 -0.517 1.00 85.38 101 TRP A O 1
ATOM 751 N N . ARG A 1 102 ? 1.878 -14.333 -0.725 1.00 77.12 102 ARG A N 1
ATOM 752 C CA . ARG A 1 102 ? 2.794 -14.339 0.410 1.00 77.12 102 ARG A CA 1
ATOM 753 C C . ARG A 1 102 ? 1.994 -14.359 1.708 1.00 77.12 102 ARG A C 1
ATOM 755 O O . ARG A 1 102 ? 0.825 -13.966 1.742 1.00 77.12 102 ARG A O 1
ATOM 762 N N . GLU A 1 103 ? 2.673 -14.777 2.766 1.00 78.56 103 GLU A N 1
ATOM 763 C CA . GLU A 1 103 ? 2.135 -14.721 4.117 1.00 78.56 103 GLU A CA 1
ATOM 764 C C . GLU A 1 103 ? 1.690 -13.304 4.485 1.00 78.56 103 GLU A C 1
ATOM 766 O O . GLU A 1 103 ? 2.241 -12.303 4.009 1.00 78.56 103 GLU A O 1
ATOM 771 N N . TRP A 1 104 ? 0.683 -13.232 5.350 1.00 87.12 104 TRP A N 1
ATOM 772 C CA . TRP A 1 104 ? 0.261 -11.971 5.940 1.00 87.12 104 TRP A CA 1
ATOM 773 C C . TRP A 1 104 ? 1.383 -11.370 6.785 1.00 87.12 104 TRP A C 1
ATOM 775 O O . TRP A 1 104 ? 2.098 -12.073 7.501 1.00 87.12 104 TRP A O 1
ATOM 785 N N . SER A 1 105 ? 1.510 -10.046 6.739 1.00 74.25 105 SER A N 1
ATOM 786 C CA . SER A 1 105 ? 2.322 -9.314 7.700 1.00 74.25 105 SER A CA 1
ATOM 787 C C . SER A 1 105 ? 1.788 -9.523 9.114 1.00 74.25 105 SER A C 1
ATOM 789 O O . SER A 1 105 ? 0.612 -9.832 9.325 1.00 74.25 105 SER A O 1
ATOM 791 N N . THR A 1 106 ? 2.627 -9.242 10.104 1.00 80.56 106 THR A N 1
ATOM 792 C CA . THR A 1 106 ? 2.132 -9.055 11.464 1.00 80.56 106 THR A CA 1
ATOM 793 C C . THR A 1 106 ? 1.090 -7.935 11.488 1.00 80.56 106 THR A C 1
ATOM 795 O O . THR A 1 106 ? 1.152 -6.975 10.710 1.00 80.56 106 THR A O 1
ATOM 798 N N . CYS A 1 107 ? 0.093 -8.088 12.355 1.00 88.75 107 CYS A N 1
ATOM 799 C CA . CYS A 1 107 ? -0.909 -7.055 12.565 1.00 88.75 107 CYS A CA 1
ATOM 800 C C . CYS A 1 107 ? -0.254 -5.838 13.230 1.00 88.75 107 CYS A C 1
ATOM 802 O O . CYS A 1 107 ? 0.517 -5.998 14.176 1.00 88.75 107 CYS A O 1
ATOM 804 N N . THR A 1 108 ? -0.570 -4.627 12.766 1.00 80.75 108 THR A N 1
ATOM 805 C CA . THR A 1 108 ? -0.001 -3.383 13.324 1.00 80.75 108 THR A CA 1
ATOM 806 C C . THR A 1 108 ? -0.468 -3.068 14.746 1.00 80.75 108 THR A C 1
ATOM 808 O O . THR A 1 108 ? 0.088 -2.187 15.391 1.00 80.75 108 THR A O 1
ATOM 811 N N . ASP A 1 109 ? -1.499 -3.760 15.224 1.00 90.56 109 ASP A N 1
ATOM 812 C CA . ASP A 1 109 ? -2.025 -3.640 16.579 1.00 90.56 109 ASP A CA 1
ATOM 813 C C . ASP A 1 109 ? -2.515 -5.009 17.058 1.00 90.56 109 ASP A C 1
ATOM 815 O O . ASP A 1 109 ? -2.698 -5.917 16.255 1.00 90.56 109 ASP A O 1
ATOM 819 N N . THR A 1 110 ? -2.738 -5.187 18.352 1.00 96.06 110 THR A N 1
ATOM 820 C CA . THR A 1 110 ? -3.036 -6.487 18.967 1.00 96.06 110 THR A CA 1
ATOM 821 C C . THR A 1 110 ? -4.490 -6.660 19.394 1.00 96.06 110 THR A C 1
ATOM 823 O O . THR A 1 110 ? -4.869 -7.761 19.787 1.00 96.06 110 THR A O 1
ATOM 826 N N . CYS A 1 111 ? -5.321 -5.617 19.306 1.00 96.56 111 CYS A N 1
ATOM 827 C CA . CYS A 1 111 ? -6.725 -5.661 19.719 1.00 96.56 111 CYS A CA 1
ATOM 828 C C . CYS A 1 111 ? -7.570 -4.560 19.059 1.00 96.56 111 CYS A C 1
ATOM 830 O O . CYS A 1 111 ? -7.079 -3.706 18.319 1.00 96.56 111 CYS A O 1
ATOM 832 N N . GLY A 1 112 ? -8.863 -4.568 19.361 1.00 96.88 112 GLY A N 1
ATOM 833 C CA . GLY A 1 112 ? -9.792 -3.472 19.137 1.00 96.88 112 GLY A CA 1
ATOM 834 C C . GLY A 1 112 ? -10.202 -3.262 17.686 1.00 96.88 112 GLY A C 1
ATOM 835 O O . GLY A 1 112 ? -10.789 -2.222 17.386 1.00 96.88 112 GLY A O 1
ATOM 836 N N . SER A 1 113 ? -9.865 -4.187 16.777 1.00 96.75 113 SER A N 1
ATOM 837 C CA . SER A 1 113 ? -9.891 -3.923 15.330 1.00 96.75 113 SER A CA 1
ATOM 838 C C . SER A 1 113 ? -9.087 -2.663 14.957 1.00 96.75 113 SER A C 1
ATOM 840 O O . SER A 1 113 ? -9.401 -1.977 13.988 1.00 96.75 113 SER A O 1
ATOM 842 N N . CYS A 1 114 ? -8.054 -2.343 15.746 1.00 94.06 114 CYS A N 1
ATOM 843 C CA . CYS A 1 114 ? -7.184 -1.184 15.546 1.00 94.06 114 CYS A CA 1
ATOM 844 C C . CYS A 1 114 ? -6.049 -1.457 14.555 1.00 94.06 114 CYS A C 1
ATOM 846 O O . CYS A 1 114 ? -5.449 -0.533 14.008 1.00 94.06 114 CYS A O 1
ATOM 848 N N . GLY A 1 115 ? -5.736 -2.734 14.344 1.00 88.12 115 GLY A N 1
ATOM 849 C CA . GLY A 1 115 ? -4.616 -3.164 13.531 1.00 88.12 115 GLY A CA 1
ATOM 850 C C . GLY A 1 115 ? -5.024 -3.519 12.111 1.00 88.12 115 GLY A C 1
ATOM 851 O O . GLY A 1 115 ? -6.152 -3.935 11.838 1.00 88.12 115 GLY A O 1
ATOM 852 N N . THR A 1 116 ? -4.063 -3.409 11.203 1.00 85.19 116 THR A N 1
ATOM 853 C CA . THR A 1 116 ? -4.186 -3.934 9.845 1.00 85.19 116 THR A CA 1
ATOM 854 C C . THR A 1 116 ? -3.024 -4.857 9.532 1.00 85.19 116 THR A C 1
ATOM 856 O O . THR A 1 116 ? -1.928 -4.687 10.061 1.00 85.19 116 THR A O 1
ATOM 859 N N . MET A 1 117 ? -3.276 -5.844 8.684 1.00 78.12 117 MET A N 1
ATOM 860 C CA . MET A 1 117 ? -2.256 -6.714 8.116 1.00 78.12 117 MET A CA 1
ATOM 861 C C . MET A 1 117 ? -2.376 -6.691 6.603 1.00 78.12 117 MET A C 1
ATOM 863 O O . MET A 1 117 ? -3.446 -6.416 6.051 1.00 78.12 117 MET A O 1
ATOM 867 N N . GLN A 1 118 ? -1.260 -6.947 5.937 1.00 79.94 118 GLN A N 1
ATOM 868 C CA . GLN A 1 118 ? -1.164 -6.870 4.491 1.00 79.94 118 GLN A CA 1
ATOM 869 C C . GLN A 1 118 ? -0.426 -8.067 3.913 1.00 79.94 118 GLN A C 1
ATOM 871 O O . GLN A 1 118 ? 0.447 -8.634 4.565 1.00 79.94 118 GLN A O 1
ATOM 876 N N . ARG A 1 119 ? -0.760 -8.432 2.680 1.00 80.31 119 ARG A N 1
ATOM 877 C CA . ARG A 1 119 ? -0.044 -9.453 1.916 1.00 80.31 119 ARG A CA 1
ATOM 878 C C . ARG A 1 119 ? 0.099 -9.041 0.462 1.00 80.31 119 ARG A C 1
ATOM 880 O O . ARG A 1 119 ? -0.622 -8.176 -0.036 1.00 80.31 119 ARG A O 1
ATOM 887 N N . PHE A 1 120 ? 1.037 -9.692 -0.214 1.00 73.06 120 PHE A N 1
ATOM 888 C CA . PHE A 1 120 ? 1.404 -9.394 -1.592 1.00 73.06 120 PHE A CA 1
ATOM 889 C C . PHE A 1 120 ? 1.496 -10.675 -2.410 1.00 73.06 120 PHE A C 1
ATOM 891 O O . PHE A 1 120 ? 1.799 -11.741 -1.876 1.00 73.06 120 PHE A O 1
ATOM 898 N N . ARG A 1 121 ? 1.290 -10.570 -3.717 1.00 78.25 121 ARG A N 1
ATOM 899 C CA . ARG A 1 121 ? 1.557 -11.641 -4.681 1.00 78.25 121 ARG A CA 1
ATOM 900 C C . ARG A 1 121 ? 2.214 -11.069 -5.925 1.00 78.25 121 ARG A C 1
ATOM 902 O O . ARG A 1 121 ? 1.975 -9.921 -6.291 1.00 78.25 121 ARG A O 1
ATOM 909 N N . ALA A 1 122 ? 3.045 -11.871 -6.577 1.00 73.31 122 ALA A N 1
ATOM 910 C CA . ALA A 1 122 ? 3.694 -11.483 -7.824 1.00 73.31 122 ALA A CA 1
ATOM 911 C C . ALA A 1 122 ? 2.870 -11.955 -9.027 1.00 73.31 122 ALA A C 1
ATOM 913 O O . ALA A 1 122 ? 2.300 -13.045 -8.999 1.00 73.31 122 ALA A O 1
ATOM 914 N N . CYS A 1 123 ? 2.837 -11.163 -10.096 1.00 78.00 123 CYS A N 1
ATOM 915 C CA . CYS A 1 123 ? 2.306 -11.620 -11.375 1.00 78.00 123 CYS A CA 1
ATOM 916 C C . CYS A 1 123 ? 3.400 -12.389 -12.122 1.00 78.00 123 CYS A C 1
ATOM 918 O O . CYS A 1 123 ? 4.446 -11.828 -12.452 1.00 78.00 123 CYS A O 1
ATOM 920 N N . GLN A 1 124 ? 3.164 -13.672 -12.386 1.00 80.75 124 GLN A N 1
ATOM 921 C CA 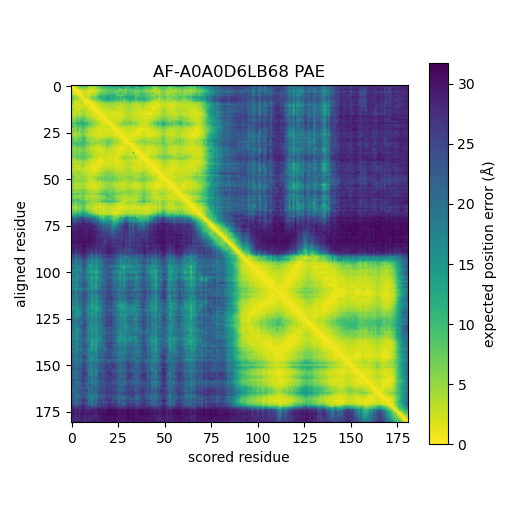. GLN A 1 124 ? 4.000 -14.483 -13.263 1.00 80.75 124 GLN A CA 1
ATOM 922 C C . GLN A 1 124 ? 3.594 -14.178 -14.700 1.00 80.75 124 GLN A C 1
ATOM 924 O O . GLN A 1 124 ? 2.721 -14.835 -15.266 1.00 80.75 124 GLN A O 1
ATOM 929 N N . LYS A 1 125 ? 4.187 -13.120 -15.251 1.00 78.69 125 LYS A N 1
ATOM 930 C CA . LYS A 1 125 ? 3.920 -12.662 -16.611 1.00 78.69 125 LYS A CA 1
ATOM 931 C C . LYS A 1 125 ? 4.483 -13.651 -17.630 1.00 78.69 125 LYS A C 1
ATOM 933 O O . LYS A 1 125 ? 5.629 -14.075 -17.515 1.00 78.69 125 LYS A O 1
ATOM 938 N N . SER A 1 126 ? 3.697 -13.963 -18.654 1.00 77.75 126 SER A N 1
ATOM 939 C CA . SER A 1 126 ? 4.161 -14.736 -19.807 1.00 77.75 126 SER A CA 1
ATOM 940 C C . SER A 1 126 ? 4.942 -13.891 -20.815 1.00 77.75 126 SER A C 1
ATOM 942 O O . SER A 1 126 ? 5.782 -14.431 -21.532 1.00 77.75 126 SER A O 1
ATOM 944 N N . ARG A 1 127 ? 4.703 -12.570 -20.839 1.00 70.19 127 ARG A N 1
ATOM 945 C CA . ARG A 1 127 ? 5.478 -11.568 -21.586 1.00 70.19 127 ARG A CA 1
ATOM 946 C C . ARG A 1 127 ? 5.546 -10.222 -20.857 1.00 70.19 127 ARG A C 1
ATOM 948 O O . ARG A 1 127 ? 4.690 -9.970 -20.007 1.00 70.19 127 ARG A O 1
ATOM 955 N N . PRO A 1 128 ? 6.518 -9.348 -21.179 1.00 61.09 128 PRO A N 1
ATOM 956 C CA . PRO A 1 128 ? 6.680 -8.050 -20.519 1.00 61.09 128 PRO A CA 1
ATOM 957 C C . PRO A 1 128 ? 5.417 -7.173 -20.511 1.00 61.09 128 PRO A C 1
ATOM 959 O O . PRO A 1 128 ? 5.095 -6.575 -19.481 1.00 61.09 128 PRO A O 1
ATOM 962 N N . GLU A 1 129 ? 4.682 -7.150 -21.624 1.00 69.00 129 GLU A N 1
ATOM 963 C CA . GLU A 1 129 ? 3.464 -6.362 -21.839 1.00 69.00 129 GLU A CA 1
ATOM 964 C C . GLU A 1 129 ? 2.217 -6.942 -21.157 1.00 69.00 129 GLU A C 1
ATOM 966 O O . GLU A 1 129 ? 1.213 -6.249 -21.002 1.00 69.00 129 GLU A O 1
ATOM 971 N N . CYS A 1 130 ? 2.269 -8.200 -20.718 1.00 77.50 130 CYS A N 1
ATOM 972 C CA . CYS A 1 130 ? 1.140 -8.842 -20.064 1.00 77.50 130 CYS A CA 1
ATOM 973 C C . CYS A 1 130 ? 0.982 -8.388 -18.608 1.00 77.50 130 CYS A C 1
ATOM 975 O O . CYS A 1 130 ? 1.936 -7.992 -17.928 1.00 77.50 130 CYS A O 1
ATOM 977 N N . PHE A 1 131 ? -0.241 -8.504 -18.099 1.00 76.12 131 PHE A N 1
ATOM 978 C CA . PHE A 1 131 ? -0.585 -8.232 -16.710 1.00 76.12 131 PHE A CA 1
ATOM 979 C C . PHE A 1 131 ? -1.565 -9.281 -16.193 1.00 76.12 131 PHE A C 1
ATOM 981 O O . PHE A 1 131 ? -2.269 -9.937 -16.958 1.00 76.12 131 PHE A O 1
ATOM 988 N N . CYS A 1 132 ? -1.583 -9.452 -14.877 1.00 79.06 132 CYS A N 1
ATOM 989 C CA . CYS A 1 132 ? -2.534 -10.323 -14.213 1.00 79.06 132 CYS A CA 1
ATOM 990 C C . CYS A 1 132 ? -3.734 -9.480 -13.781 1.00 79.06 132 CYS A C 1
ATOM 992 O O . CYS A 1 132 ? -3.558 -8.425 -13.172 1.00 79.06 132 CYS A O 1
ATOM 994 N N . GLU A 1 133 ? -4.945 -9.937 -14.081 1.00 82.31 133 GLU A N 1
ATOM 995 C CA . GLU A 1 133 ? -6.165 -9.235 -13.685 1.00 82.31 133 GLU A CA 1
ATOM 996 C C . GLU A 1 133 ? -6.391 -9.338 -12.166 1.00 82.31 133 GLU A C 1
ATOM 998 O O . GLU A 1 133 ? -6.261 -10.411 -11.567 1.00 82.31 133 GLU A O 1
ATOM 1003 N N . GLY A 1 134 ? -6.710 -8.212 -11.524 1.00 76.31 134 GLY A N 1
ATOM 1004 C CA . GLY A 1 134 ? -6.909 -8.101 -10.075 1.00 76.31 134 GLY A CA 1
ATOM 1005 C C . GLY A 1 134 ? -5.739 -7.446 -9.331 1.00 76.31 134 GLY A C 1
ATOM 1006 O O . GLY A 1 134 ? -4.807 -6.919 -9.929 1.00 76.31 134 GLY A O 1
ATOM 1007 N N . SER A 1 135 ? -5.796 -7.444 -7.994 1.00 79.31 135 SER A N 1
ATOM 1008 C CA . SER A 1 135 ? -4.806 -6.745 -7.160 1.00 79.31 135 SER A CA 1
ATOM 1009 C C . SER A 1 135 ? -3.594 -7.620 -6.815 1.00 79.31 135 SER A C 1
ATOM 1011 O O . SER A 1 135 ? -3.750 -8.800 -6.488 1.00 79.31 135 SER A O 1
ATOM 1013 N N . ALA A 1 136 ? -2.395 -7.029 -6.822 1.00 75.19 136 ALA A N 1
ATOM 1014 C CA . ALA A 1 136 ? -1.161 -7.623 -6.286 1.00 75.19 136 ALA A CA 1
ATOM 1015 C C . ALA A 1 136 ? -1.025 -7.457 -4.759 1.00 75.19 136 ALA A C 1
ATOM 1017 O O . ALA A 1 136 ? -0.106 -8.005 -4.153 1.00 75.19 136 ALA A O 1
ATOM 1018 N N . PHE A 1 137 ? -1.923 -6.679 -4.155 1.00 81.88 137 PHE A N 1
ATOM 1019 C CA . PHE A 1 137 ? -1.884 -6.239 -2.768 1.00 81.88 137 PHE A CA 1
ATOM 1020 C C . PHE A 1 137 ? -3.235 -6.454 -2.096 1.00 81.88 137 PHE A C 1
ATOM 1022 O O . PHE A 1 137 ? -4.287 -6.184 -2.680 1.00 81.88 137 PHE A O 1
ATOM 1029 N N . GLU A 1 138 ? -3.203 -6.880 -0.844 1.00 80.88 138 GLU A N 1
ATOM 1030 C CA . GLU A 1 138 ? -4.393 -6.986 -0.017 1.00 80.88 138 GLU A CA 1
ATOM 1031 C C . GLU A 1 138 ? -4.097 -6.463 1.384 1.00 80.88 138 GLU A C 1
ATOM 1033 O O . GLU A 1 138 ? -3.032 -6.734 1.940 1.00 80.88 138 GLU A O 1
ATOM 1038 N N . LYS A 1 139 ? -5.054 -5.725 1.953 1.00 86.31 139 LYS A N 1
ATOM 1039 C CA . LYS A 1 139 ? -4.991 -5.183 3.308 1.00 86.31 139 LYS A CA 1
ATOM 1040 C C . LYS A 1 139 ? -6.312 -5.422 4.015 1.00 86.31 139 LYS A C 1
ATOM 1042 O O . LYS A 1 139 ? -7.368 -5.063 3.496 1.00 86.31 139 LYS A O 1
ATOM 1047 N N . VAL A 1 140 ? -6.241 -5.986 5.212 1.00 84.19 140 VAL A N 1
ATOM 1048 C CA . VAL A 1 140 ? -7.415 -6.309 6.026 1.00 84.19 140 VAL A CA 1
ATOM 1049 C C . VAL A 1 140 ? -7.213 -5.866 7.467 1.00 84.19 140 VAL A C 1
ATOM 105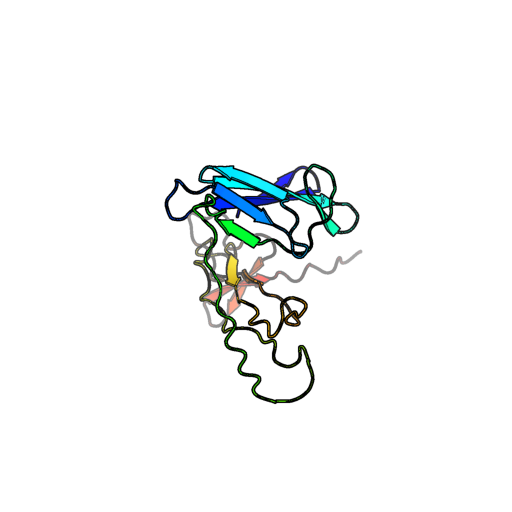1 O O . VAL A 1 140 ? -6.086 -5.702 7.936 1.00 84.19 140 VAL A O 1
ATOM 1054 N N . VAL A 1 141 ? -8.324 -5.659 8.166 1.00 89.56 141 VAL A N 1
ATOM 1055 C CA . VAL A 1 141 ? -8.336 -5.408 9.610 1.00 89.56 141 VAL A CA 1
ATOM 1056 C C . VAL A 1 141 ? -8.107 -6.725 10.341 1.00 89.56 141 VAL A C 1
ATOM 1058 O O . VAL A 1 141 ? -8.628 -7.763 9.933 1.00 89.56 141 VAL A O 1
ATOM 1061 N N . CYS A 1 142 ? -7.333 -6.682 11.417 1.00 90.31 142 CYS A N 1
ATOM 1062 C CA . CYS A 1 142 ? -6.980 -7.847 12.220 1.00 90.31 142 CYS A CA 1
ATOM 1063 C C . CYS A 1 142 ? -7.184 -7.571 13.711 1.00 90.31 142 CYS A C 1
ATOM 1065 O O . CYS A 1 142 ? -7.427 -6.438 14.124 1.00 90.31 142 CYS A O 1
ATOM 1067 N N . ASN A 1 143 ? -7.109 -8.639 14.509 1.00 96.06 143 ASN A N 1
ATOM 1068 C CA . ASN A 1 143 ? -7.226 -8.600 15.966 1.00 96.06 143 ASN A CA 1
ATOM 1069 C C . ASN A 1 143 ? -8.511 -7.920 16.455 1.00 96.06 143 ASN A C 1
ATOM 1071 O O . ASN A 1 143 ? -8.510 -6.871 17.097 1.00 96.06 143 ASN A O 1
ATOM 1075 N N . GLN A 1 144 ? -9.630 -8.568 16.134 1.00 96.12 144 GLN A N 1
ATOM 1076 C CA . GLN A 1 144 ? -10.972 -8.062 16.411 1.00 96.12 144 GLN A CA 1
ATOM 1077 C C . GLN A 1 144 ? -11.390 -8.186 17.878 1.00 96.12 144 GLN A C 1
ATOM 1079 O O . GLN A 1 144 ? -12.436 -7.669 18.243 1.00 96.12 144 GLN A O 1
ATOM 1084 N N . GLU A 1 145 ? -10.640 -8.877 18.733 1.00 96.12 145 GLU A N 1
ATOM 1085 C CA . GLU A 1 145 ? -10.967 -8.933 20.161 1.00 96.12 145 GLU A CA 1
ATOM 1086 C C . GLU A 1 145 ? -10.874 -7.545 20.790 1.00 96.12 145 GLU A C 1
ATOM 1088 O O . GLU A 1 145 ? -9.952 -6.794 20.484 1.00 96.12 145 GLU A O 1
ATOM 1093 N N . VAL A 1 146 ? -11.806 -7.199 21.679 1.00 96.94 146 VAL A N 1
ATOM 1094 C CA . VAL A 1 146 ? -11.777 -5.898 22.361 1.00 96.94 146 VAL A CA 1
ATOM 1095 C C . VAL A 1 146 ? -10.457 -5.669 23.100 1.00 96.94 146 VAL A C 1
ATOM 1097 O O . VAL A 1 146 ? -9.920 -6.561 23.762 1.00 96.94 146 VAL A O 1
ATOM 1100 N N . CYS A 1 147 ? -9.954 -4.441 23.036 1.00 97.00 147 CYS A N 1
ATOM 1101 C CA . CYS A 1 147 ? -8.867 -4.009 23.894 1.00 97.00 147 CYS A CA 1
ATOM 1102 C C . CYS A 1 147 ? -9.320 -3.962 25.357 1.00 97.00 147 CYS A C 1
ATOM 1104 O O . CYS A 1 147 ? -10.442 -3.563 25.673 1.00 97.00 147 CYS A O 1
ATOM 1106 N N . ARG A 1 148 ? -8.420 -4.358 26.258 1.00 95.00 148 ARG A N 1
ATOM 1107 C CA . ARG A 1 148 ? -8.596 -4.220 27.708 1.00 95.00 148 ARG A CA 1
ATOM 1108 C C . ARG A 1 148 ? -7.839 -2.990 28.210 1.00 95.00 148 ARG A C 1
ATOM 1110 O O . ARG A 1 148 ? -6.986 -2.447 27.504 1.00 95.00 148 ARG A O 1
ATOM 1117 N N . TYR A 1 149 ? -8.123 -2.585 29.447 1.00 92.88 149 TYR A N 1
ATOM 1118 C CA . TYR A 1 149 ? -7.318 -1.594 30.165 1.00 92.88 149 TYR A CA 1
ATOM 1119 C C . TYR A 1 149 ? -5.814 -1.935 30.037 1.00 92.88 149 TYR A C 1
ATOM 1121 O O . TYR A 1 149 ? -5.466 -3.113 30.175 1.00 92.88 149 TYR A O 1
ATOM 1129 N N . PRO A 1 150 ? -4.925 -0.963 29.747 1.00 93.88 150 PRO A N 1
ATOM 1130 C CA . PRO A 1 150 ? -5.100 0.490 29.879 1.00 93.88 150 PRO A CA 1
ATOM 1131 C C . PRO A 1 150 ? -5.632 1.231 28.642 1.00 93.88 150 PRO A C 1
ATOM 1133 O O . PRO A 1 150 ? -5.664 2.457 28.648 1.00 93.88 150 PRO A O 1
ATOM 1136 N N . ARG A 1 151 ? -6.057 0.538 27.576 1.00 93.44 151 ARG A N 1
ATOM 1137 C CA . ARG A 1 151 ? -6.685 1.216 26.430 1.00 93.44 151 ARG A CA 1
ATOM 1138 C C . ARG A 1 151 ? -8.023 1.815 26.856 1.00 93.44 151 ARG A C 1
ATOM 1140 O O . ARG A 1 151 ? -8.912 1.085 27.285 1.00 93.44 151 ARG A O 1
ATOM 1147 N N . GLU A 1 152 ? -8.159 3.130 26.703 1.00 91.81 152 GLU A N 1
ATOM 1148 C CA . GLU A 1 152 ? -9.371 3.865 27.090 1.00 91.81 152 GLU A CA 1
ATOM 1149 C C . GLU A 1 152 ? -10.614 3.392 26.324 1.00 91.81 152 GLU A C 1
ATOM 1151 O O . GLU A 1 152 ? -11.691 3.266 26.904 1.00 91.81 152 GLU A O 1
ATOM 1156 N N . LYS A 1 153 ? -10.467 3.087 25.026 1.00 94.56 153 LYS A N 1
ATOM 1157 C CA . LYS A 1 153 ? -11.535 2.529 24.188 1.00 94.56 153 LYS A CA 1
ATOM 1158 C C . LYS A 1 153 ? -11.313 1.030 23.930 1.00 94.56 153 LYS A C 1
ATOM 1160 O O . LYS A 1 153 ? -10.198 0.639 23.577 1.00 94.56 153 LYS A O 1
ATOM 1165 N N . PRO A 1 154 ? -12.368 0.194 24.004 1.00 95.31 154 PRO A N 1
ATOM 1166 C CA . PRO A 1 154 ? -12.273 -1.231 23.681 1.00 95.31 154 PRO A CA 1
ATOM 1167 C C . PRO A 1 154 ? -12.139 -1.502 22.175 1.00 95.31 154 PRO A C 1
ATOM 1169 O O . PRO A 1 154 ? -11.596 -2.536 21.798 1.00 95.31 154 PRO A O 1
ATOM 1172 N N . CYS A 1 155 ? -12.619 -0.595 21.321 1.00 96.69 155 CYS A N 1
ATOM 1173 C CA . CYS A 1 155 ? -12.555 -0.695 19.863 1.00 96.69 155 CYS A CA 1
ATOM 1174 C C . CYS A 1 155 ? -12.043 0.612 19.253 1.00 96.69 155 CYS A C 1
ATOM 1176 O O . CYS A 1 155 ? -12.294 1.687 19.802 1.00 96.69 155 CYS A O 1
ATOM 1178 N N . CYS A 1 156 ? -11.361 0.517 18.112 1.00 94.56 156 CYS A N 1
ATOM 1179 C CA . CYS A 1 156 ? -10.985 1.680 17.315 1.00 94.56 156 CYS A CA 1
ATOM 1180 C C . CYS A 1 156 ? -12.175 2.280 16.560 1.00 94.56 156 CYS A C 1
ATOM 1182 O O . CYS A 1 156 ? -13.228 1.657 16.409 1.00 94.56 156 CYS A O 1
ATOM 1184 N N . ASP A 1 157 ? -12.001 3.516 16.095 1.00 92.69 157 ASP A N 1
ATOM 1185 C CA . ASP A 1 157 ? -13.070 4.273 15.454 1.00 92.69 157 ASP A CA 1
ATOM 1186 C C . ASP A 1 157 ? -13.619 3.542 14.215 1.00 92.69 157 ASP A C 1
ATOM 1188 O O . ASP A 1 157 ? -12.891 2.916 13.443 1.00 92.69 157 ASP A O 1
ATOM 1192 N N . GLY A 1 158 ? -14.943 3.592 14.052 1.00 91.94 158 GLY A N 1
ATOM 1193 C CA . GLY A 1 158 ? -15.660 2.812 13.039 1.00 91.94 158 GLY A CA 1
ATOM 1194 C C . GLY A 1 158 ? -16.004 1.380 13.463 1.00 91.94 158 GLY A C 1
ATOM 1195 O O . GLY A 1 158 ? -16.722 0.700 12.726 1.00 91.94 158 GLY A O 1
ATOM 1196 N N . PHE A 1 159 ? -15.568 0.936 14.646 1.00 95.12 159 PHE A N 1
ATOM 1197 C CA . PHE A 1 159 ? -15.928 -0.357 15.223 1.00 95.12 159 PHE A CA 1
ATOM 1198 C C . PHE A 1 159 ? -16.617 -0.207 16.582 1.00 95.12 159 PHE A C 1
ATOM 1200 O O . PHE A 1 159 ? -16.304 0.691 17.363 1.00 95.12 159 PHE A O 1
ATOM 1207 N N . ALA A 1 160 ? -17.536 -1.121 16.882 1.00 95.00 160 ALA A N 1
ATOM 1208 C CA . ALA A 1 160 ? -18.236 -1.197 18.158 1.00 95.00 160 ALA A CA 1
ATOM 1209 C C . ALA A 1 160 ? -18.121 -2.601 18.773 1.00 95.00 160 ALA A C 1
ATOM 1211 O O . ALA A 1 160 ? -18.123 -3.598 18.036 1.00 95.00 160 ALA A O 1
ATOM 1212 N N . PRO A 1 161 ? -18.060 -2.703 20.116 1.00 95.06 161 PRO A N 1
ATOM 1213 C CA . PRO A 1 161 ? -18.117 -3.985 20.800 1.00 95.06 161 PRO A CA 1
ATOM 1214 C C . PRO A 1 161 ? -19.428 -4.704 20.482 1.00 95.06 161 PRO A C 1
ATOM 1216 O O . PRO A 1 161 ? -20.514 -4.176 20.699 1.00 95.06 161 PRO A O 1
ATOM 1219 N N . THR A 1 162 ? -19.316 -5.930 19.995 1.00 93.62 162 THR A N 1
ATOM 1220 C CA . THR A 1 162 ? -20.425 -6.829 19.687 1.00 93.62 162 THR A CA 1
ATOM 1221 C C . THR A 1 162 ? -20.182 -8.148 20.405 1.00 93.62 162 THR A C 1
ATOM 1223 O O . THR A 1 162 ? -19.073 -8.685 20.374 1.00 93.62 162 THR A O 1
ATOM 1226 N N . SER A 1 163 ? -21.209 -8.662 21.082 1.00 93.69 163 SER A N 1
ATOM 1227 C CA . SER A 1 163 ? -21.142 -9.956 21.765 1.00 93.69 163 SER A CA 1
ATOM 1228 C C . SER A 1 163 ? -21.359 -11.095 20.769 1.00 93.69 163 SER A C 1
ATOM 1230 O O . SER A 1 163 ? -22.348 -11.104 20.039 1.00 93.69 163 SER A O 1
ATOM 1232 N N . TYR A 1 164 ? -20.447 -12.065 20.759 1.00 89.25 164 TYR A N 1
ATOM 1233 C CA . TYR A 1 164 ? -20.561 -13.308 20.005 1.00 89.25 164 TYR A CA 1
ATOM 1234 C C . TYR A 1 164 ? -20.057 -14.475 20.865 1.00 89.25 164 TYR A C 1
ATOM 1236 O O . TYR A 1 164 ? -18.912 -14.470 21.317 1.00 89.25 164 TYR A O 1
ATOM 1244 N N . ASN A 1 165 ? -20.920 -15.464 21.126 1.00 91.19 165 ASN A N 1
ATOM 1245 C CA . ASN A 1 165 ? -20.626 -16.635 21.971 1.00 91.19 165 ASN A CA 1
ATOM 1246 C C . ASN A 1 165 ? -20.008 -16.286 23.343 1.00 91.19 165 ASN A C 1
ATOM 1248 O O . ASN A 1 165 ? -19.066 -16.930 23.799 1.00 91.19 165 ASN A O 1
ATOM 1252 N N . GLY A 1 166 ? -20.513 -15.234 23.997 1.00 89.94 166 GLY A N 1
ATOM 125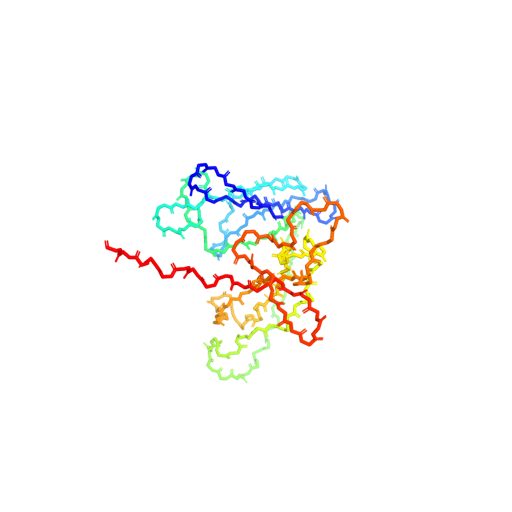3 C CA . GLY A 1 166 ? -20.042 -14.811 25.323 1.00 89.94 166 GLY A CA 1
ATOM 1254 C C . GLY A 1 166 ? -18.691 -14.083 25.333 1.00 89.94 166 GLY A C 1
ATOM 1255 O O . GLY A 1 166 ? -18.164 -13.803 26.407 1.00 89.94 166 GLY A O 1
ATOM 1256 N N . ARG A 1 167 ? -18.128 -13.746 24.164 1.00 92.50 167 ARG A N 1
ATOM 1257 C CA . ARG A 1 167 ? -16.932 -12.901 24.021 1.00 92.50 167 ARG A CA 1
ATOM 1258 C C . ARG A 1 167 ? -17.268 -11.635 23.235 1.00 92.50 167 ARG A C 1
ATOM 1260 O O . ARG A 1 167 ? -18.176 -11.635 22.409 1.00 92.50 167 ARG A O 1
ATOM 1267 N N . PHE A 1 168 ? -16.530 -10.558 23.492 1.00 94.62 168 PHE A N 1
ATOM 1268 C CA . PHE A 1 168 ? -16.721 -9.282 22.803 1.00 94.62 168 PHE A CA 1
ATOM 1269 C C . PHE A 1 168 ? -15.680 -9.085 21.702 1.00 94.62 168 PHE A C 1
ATOM 1271 O O . PHE A 1 168 ? -14.476 -9.191 21.944 1.00 94.62 168 PHE A O 1
ATOM 1278 N N . PHE A 1 169 ? -16.165 -8.739 20.513 1.00 96.06 169 PHE A N 1
ATOM 1279 C CA . PHE A 1 169 ? -15.357 -8.416 19.343 1.00 96.06 169 PHE A CA 1
ATOM 1280 C C . PHE A 1 169 ? -15.759 -7.057 18.773 1.00 96.06 169 PHE A C 1
ATOM 1282 O O . PHE A 1 169 ? -16.902 -6.632 18.893 1.00 96.06 169 PHE A O 1
ATOM 1289 N N . CYS A 1 170 ? -14.828 -6.381 18.122 1.00 95.88 170 CYS A N 1
ATOM 1290 C CA . CYS A 1 170 ? -15.016 -5.098 17.474 1.00 95.88 170 CYS A CA 1
ATOM 1291 C C . CYS A 1 170 ? -15.456 -5.309 16.025 1.00 95.88 170 CYS A C 1
ATOM 1293 O O . CYS A 1 170 ? -14.642 -5.608 15.147 1.00 95.88 170 CYS A O 1
ATOM 1295 N N . MET A 1 171 ? -16.752 -5.144 15.772 1.00 94.38 171 MET A N 1
ATOM 1296 C CA . MET A 1 171 ? -17.344 -5.236 14.434 1.00 94.38 171 MET A CA 1
ATOM 1297 C C . MET A 1 171 ? -17.617 -3.842 13.876 1.00 94.38 171 MET A C 1
ATOM 1299 O O . MET A 1 171 ? -17.767 -2.896 14.646 1.00 94.38 171 MET A O 1
ATOM 1303 N N . LYS A 1 172 ? -17.656 -3.697 12.543 1.00 92.19 172 LYS A N 1
ATOM 1304 C CA . LYS A 1 172 ? -17.944 -2.401 11.911 1.00 92.19 172 LYS A CA 1
ATOM 1305 C C . LYS A 1 172 ? -19.282 -1.877 12.419 1.00 92.19 172 LYS A C 1
ATOM 1307 O O . LYS A 1 172 ? -20.304 -2.547 12.271 1.00 92.19 172 LYS A O 1
ATOM 1312 N N . SER A 1 173 ? -19.274 -0.671 12.966 1.00 84.38 173 SER A N 1
ATOM 1313 C CA . SER A 1 173 ? -20.501 0.023 13.326 1.00 84.38 173 SER A CA 1
ATOM 1314 C C . SER A 1 173 ? -21.256 0.328 12.036 1.00 84.38 173 SER A C 1
ATOM 1316 O O . SER A 1 173 ? -20.766 1.081 11.193 1.00 84.38 173 SER A O 1
ATOM 1318 N N . LEU A 1 174 ? -22.439 -0.262 11.852 1.00 71.62 174 LEU A N 1
ATOM 1319 C CA . LEU A 1 174 ? -23.372 0.218 10.837 1.00 71.62 174 LEU A CA 1
ATOM 1320 C C . LEU A 1 174 ? -23.673 1.670 11.211 1.00 71.62 174 LEU A C 1
ATOM 1322 O O . LEU A 1 174 ? -24.201 1.919 12.295 1.00 71.62 174 LEU A O 1
ATOM 1326 N N . GLN A 1 175 ? -23.251 2.626 10.381 1.00 56.34 175 GLN A N 1
ATOM 1327 C CA . GLN A 1 175 ? -23.548 4.035 10.613 1.00 56.34 175 GLN A CA 1
ATOM 1328 C C . GLN A 1 175 ? -25.044 4.171 10.909 1.00 56.34 175 GLN A C 1
ATOM 1330 O O . GLN A 1 175 ? -25.881 3.679 10.148 1.00 56.34 175 GLN A O 1
ATOM 1335 N N . SER A 1 176 ? -25.354 4.788 12.051 1.00 48.34 176 SER A N 1
ATOM 1336 C CA . SER A 1 176 ? -26.708 5.164 12.436 1.00 48.34 176 SER A CA 1
ATOM 1337 C C . SER A 1 176 ? -27.369 5.837 11.237 1.00 48.34 176 SER A C 1
ATOM 1339 O O . SER A 1 176 ? -26.886 6.869 10.768 1.00 48.34 176 SER A O 1
ATOM 1341 N N . ARG A 1 177 ? -28.440 5.235 10.704 1.00 46.03 177 ARG A N 1
ATOM 1342 C CA . ARG A 1 177 ? -29.335 5.950 9.796 1.00 46.03 177 ARG A CA 1
ATOM 1343 C C . ARG A 1 177 ? -29.763 7.204 10.543 1.00 46.03 177 ARG A C 1
ATOM 1345 O O . ARG A 1 177 ? -30.382 7.095 11.598 1.00 46.03 177 ARG A O 1
ATOM 1352 N N . THR A 1 178 ? -29.408 8.366 10.013 1.00 41.25 178 THR A N 1
ATOM 1353 C CA . THR A 1 178 ? -29.897 9.652 10.491 1.00 41.25 178 THR A CA 1
ATOM 1354 C C . THR A 1 178 ? -31.420 9.585 10.528 1.00 41.25 178 THR A C 1
ATOM 1356 O O . THR A 1 178 ? -32.070 9.585 9.484 1.00 41.25 178 THR A O 1
ATOM 1359 N N . VAL A 1 179 ? -31.997 9.474 11.723 1.00 48.97 179 VAL A N 1
ATOM 1360 C CA . VAL A 1 179 ? -33.407 9.794 11.925 1.00 48.97 179 VAL A CA 1
ATOM 1361 C C . VAL A 1 179 ? -33.455 11.312 11.902 1.00 48.97 179 VAL A C 1
ATOM 1363 O O . VAL A 1 179 ? -33.146 11.967 12.894 1.00 48.97 179 VAL A O 1
ATOM 1366 N N . VAL A 1 180 ? -33.722 11.868 10.723 1.00 42.41 180 VAL A N 1
ATOM 1367 C CA . VAL A 1 180 ? -34.155 13.259 10.615 1.00 42.41 180 VAL A CA 1
ATOM 1368 C C . VAL A 1 180 ? -35.576 13.271 11.173 1.00 42.41 180 VAL A C 1
ATOM 1370 O O . VAL A 1 180 ? -36.461 12.641 10.594 1.00 42.41 180 VAL A O 1
ATOM 1373 N N . VAL A 1 181 ? -35.731 13.865 12.358 1.00 55.50 181 VAL A N 1
ATOM 1374 C CA . VAL A 1 181 ? -37.029 14.158 12.985 1.00 55.50 181 VAL A CA 1
ATOM 1375 C C . VAL A 1 181 ? -37.650 15.359 12.290 1.00 55.50 181 VAL A C 1
ATOM 1377 O O . VAL A 1 181 ? -36.887 16.312 12.008 1.00 55.50 181 VAL A O 1
#

Sequence (181 aa):
MDTYFTDLCINVALSCSAPDKTSDVALVNSHGAHLAMAAATVNLTLSCNDKAYWVTSTGSAVDHLSCGVIQKATEPPKIETTTKFETTTEPSCASSKWAEWREWSTCTDTCGSCGTMQRFRACQKSRPECFCEGSAFEKVVCNQEVCRYPREKPCCDGFAPTSYNGRFFCMKSLQSRTVVV

Organism: NCBI:txid53326

Secondary structure (DSSP, 8-state):
-EEEEETTEEEEEEEEE-TTSSSEEEEE-TT--EEEEEESEEEEEEEE-TTS-EE-TT--B-S--EEEEE----S-------------S---GGG-EEPPPPPPPPPSSSSTT-EEEEEE--EE-SSTT---SS-SEEEEEE--BPPPTT-S-SS-TTEEEEEETTEEEEEE--PPP----

InterPro domains:
  IPR000884 Thrombospondin type-1 (TSP1) repeat [PF00090] (100-147)
  IPR000884 Thrombospondin type-1 (TSP1) repeat [PS50092] (95-148)
  IPR000884 Thrombospondin type-1 (TSP1) repeat [SM00209] (98-148)
  IPR002601 C6 domain [PF01681] (2-67)
  IPR036383 Thrombospondin type-1 repeat superfamily [G3DSA:2.20.100.10] (75-153)
  IPR036383 Thrombospondin type-1 repeat superfamily [SSF82895] (97-143)